Protein AF-A0A1V4RVS1-F1 (afdb_monomer_lite)

Radius of gyration: 27.4 Å; chains: 1; bounding box: 64×42×88 Å

Sequence (195 aa):
MLSSSAARTADYQKKLTLFCCAPLCFMFMTHFIMPDQVKERKSPGNFLRQHACKINPDTLLVSDSALVDAVCWVYKRNNVALLNSGGELSYGLEYYNSRLLTINDFNKLAKEKNIILVVKKNKYLKYKNKLSKPSFEDINGDFVFAQWEMNKISSKPHCLPNILNRNTCNFKSEKQSAESLFRFLFMTMAMYLQH

Secondary structure (DSSP, 8-state):
---HHHHHHHHHHHHHHHHHHHHHHHHHHHHHS--HHHHHHH-THHHHHHHGGG--TTSEEEE-TTTHHHHHHHHT-S-EEEES--GGGHHHHTT-GGGEE-HHHHHHHTTTS-EEEEEEHHHHHHHTTTSPPPSEEEEETTEEEEEE----SS-------------------S-SSHHHHHHHHHHHHHHTT--

Structure (mmCIF, N/CA/C/O backbone):
data_AF-A0A1V4RVS1-F1
#
_entry.id   AF-A0A1V4RVS1-F1
#
loop_
_atom_site.group_PDB
_atom_site.id
_atom_site.type_symbol
_atom_site.label_atom_id
_atom_site.label_alt_id
_atom_site.label_comp_id
_atom_site.label_asym_id
_atom_site.label_entity_id
_atom_site.label_seq_id
_atom_site.pdbx_PDB_ins_code
_atom_site.Cartn_x
_atom_site.Cartn_y
_atom_site.Cartn_z
_atom_site.occupancy
_atom_site.B_iso_or_equiv
_atom_site.auth_seq_id
_atom_site.auth_comp_id
_atom_site.auth_asym_id
_atom_site.auth_atom_id
_atom_site.pdbx_PDB_model_num
ATOM 1 N N . MET A 1 1 ? 41.808 -18.546 -60.321 1.00 42.31 1 MET A N 1
ATOM 2 C CA . MET A 1 1 ? 41.429 -17.115 -60.218 1.00 42.31 1 MET A CA 1
ATOM 3 C C . MET A 1 1 ? 39.967 -16.963 -59.762 1.00 42.31 1 MET A C 1
ATOM 5 O O . MET A 1 1 ? 39.163 -16.425 -60.505 1.00 42.31 1 MET A O 1
ATOM 9 N N . LEU A 1 2 ? 39.584 -17.434 -58.565 1.00 47.25 2 LEU A N 1
ATOM 10 C CA . LEU A 1 2 ? 38.189 -17.327 -58.077 1.00 47.25 2 LEU A CA 1
ATOM 11 C C . LEU A 1 2 ? 38.092 -17.080 -56.553 1.00 47.25 2 LEU A C 1
ATOM 13 O O . LEU A 1 2 ? 37.196 -17.596 -55.899 1.00 47.25 2 LEU A O 1
ATOM 17 N N . SER A 1 3 ? 38.996 -16.291 -55.960 1.00 47.28 3 SER A N 1
ATOM 18 C CA . SER A 1 3 ? 38.943 -16.007 -54.505 1.00 47.28 3 SER A CA 1
ATOM 19 C C . SER A 1 3 ? 38.779 -14.527 -54.141 1.00 47.28 3 SER A C 1
ATOM 21 O O . SER A 1 3 ? 38.592 -14.203 -52.974 1.00 47.28 3 SER A O 1
ATOM 23 N N . SER A 1 4 ? 38.782 -13.610 -55.110 1.00 51.19 4 SER A N 1
ATOM 24 C CA . SER A 1 4 ? 38.835 -12.166 -54.829 1.00 51.19 4 SER A CA 1
ATOM 25 C C . SER A 1 4 ? 37.474 -11.530 -54.502 1.00 51.19 4 SER A C 1
ATOM 27 O O . SER A 1 4 ? 37.426 -10.480 -53.864 1.00 51.19 4 SER A O 1
ATOM 29 N N . SER A 1 5 ? 36.362 -12.149 -54.917 1.00 49.81 5 SER A N 1
ATOM 30 C CA . SER A 1 5 ? 35.012 -11.586 -54.724 1.00 49.81 5 SER A CA 1
ATOM 31 C C . SER A 1 5 ? 34.390 -11.915 -53.362 1.00 49.81 5 SER A C 1
ATOM 33 O O . SER A 1 5 ? 33.573 -11.139 -52.876 1.00 49.81 5 SER A O 1
ATOM 35 N N . ALA A 1 6 ? 34.809 -13.005 -52.708 1.00 49.47 6 ALA A N 1
ATOM 36 C CA . ALA A 1 6 ? 34.277 -13.414 -51.403 1.00 49.47 6 ALA A CA 1
ATOM 37 C C . ALA A 1 6 ? 34.821 -12.569 -50.230 1.00 49.47 6 ALA A C 1
ATOM 39 O O . ALA A 1 6 ? 34.135 -12.371 -49.226 1.00 49.47 6 ALA A O 1
ATOM 40 N N . ALA A 1 7 ? 36.031 -12.013 -50.365 1.00 52.09 7 ALA A N 1
ATOM 41 C CA . ALA A 1 7 ? 36.634 -11.163 -49.336 1.00 52.09 7 ALA A CA 1
ATOM 42 C C . ALA A 1 7 ? 35.898 -9.818 -49.186 1.00 52.09 7 ALA A C 1
ATOM 44 O O . ALA A 1 7 ? 35.705 -9.332 -48.077 1.00 52.09 7 ALA A O 1
ATOM 45 N N . ARG A 1 8 ? 35.406 -9.249 -50.296 1.00 54.16 8 ARG A N 1
ATOM 46 C CA . ARG A 1 8 ? 34.683 -7.964 -50.298 1.00 54.16 8 ARG A CA 1
ATOM 47 C C . ARG A 1 8 ? 33.274 -8.071 -49.715 1.00 54.16 8 ARG A C 1
ATOM 49 O O . ARG A 1 8 ? 32.767 -7.110 -49.142 1.00 54.16 8 ARG A O 1
ATOM 56 N N . THR A 1 9 ? 32.646 -9.240 -49.829 1.00 54.84 9 THR A N 1
ATOM 57 C CA . THR A 1 9 ? 31.332 -9.503 -49.234 1.00 54.84 9 THR A CA 1
ATOM 58 C C . THR A 1 9 ? 31.389 -9.676 -47.711 1.00 54.84 9 THR A C 1
ATOM 60 O O . THR A 1 9 ? 30.434 -9.343 -47.016 1.00 54.84 9 THR A O 1
ATOM 63 N N . ALA A 1 10 ? 32.520 -10.117 -47.156 1.00 58.53 10 ALA A N 1
ATOM 64 C CA . ALA A 1 10 ? 32.683 -10.235 -45.706 1.00 58.53 10 ALA A CA 1
ATOM 65 C C . ALA A 1 10 ? 32.679 -8.864 -44.996 1.00 58.53 10 ALA A C 1
ATOM 67 O O . ALA A 1 10 ? 32.172 -8.748 -43.880 1.00 58.53 10 ALA A O 1
ATOM 68 N N . ASP A 1 11 ? 33.184 -7.811 -45.645 1.00 65.38 11 ASP A N 1
ATOM 69 C CA . ASP A 1 11 ? 33.319 -6.486 -45.026 1.00 65.38 11 ASP A CA 1
ATOM 70 C C . ASP A 1 11 ? 31.986 -5.747 -44.854 1.00 65.38 11 ASP A C 1
ATOM 72 O O . ASP A 1 11 ? 31.787 -5.069 -43.842 1.00 65.38 11 ASP A O 1
ATOM 76 N N . TYR A 1 12 ? 31.040 -5.882 -45.794 1.00 76.50 12 TYR A N 1
ATOM 77 C CA . TYR A 1 12 ? 29.720 -5.256 -45.628 1.00 76.50 12 TYR A CA 1
ATOM 78 C C . TYR A 1 12 ? 28.875 -6.002 -44.590 1.00 76.50 12 TYR A C 1
ATOM 80 O O . TYR A 1 12 ? 28.160 -5.363 -43.817 1.00 76.50 12 TYR A O 1
ATOM 88 N N . GLN A 1 13 ? 28.993 -7.335 -44.523 1.00 77.50 13 GLN A N 1
ATOM 89 C CA . GLN A 1 13 ? 28.297 -8.127 -43.511 1.00 77.50 13 GLN A CA 1
ATOM 90 C C . GLN A 1 13 ? 28.802 -7.799 -42.110 1.00 77.50 13 GLN A C 1
ATOM 92 O O . GLN A 1 13 ? 27.991 -7.587 -41.218 1.00 77.50 13 GLN A O 1
ATOM 97 N N . LYS A 1 14 ? 30.116 -7.627 -41.920 1.00 79.00 14 LYS A N 1
ATOM 98 C CA . LYS A 1 14 ? 30.676 -7.164 -40.639 1.00 79.00 14 LYS A CA 1
ATOM 99 C C . LYS A 1 14 ? 30.113 -5.801 -40.219 1.00 79.00 14 LYS A C 1
ATOM 101 O O . LYS A 1 14 ? 29.753 -5.629 -39.057 1.00 79.00 14 LYS A O 1
ATOM 106 N N . LYS A 1 15 ? 29.979 -4.851 -41.154 1.00 80.19 15 LYS A N 1
ATOM 107 C CA . LYS A 1 15 ? 29.403 -3.521 -40.879 1.00 80.19 15 LYS A CA 1
ATOM 108 C C . LYS A 1 15 ? 27.918 -3.586 -40.515 1.00 80.19 15 LYS A C 1
ATOM 110 O O . LYS A 1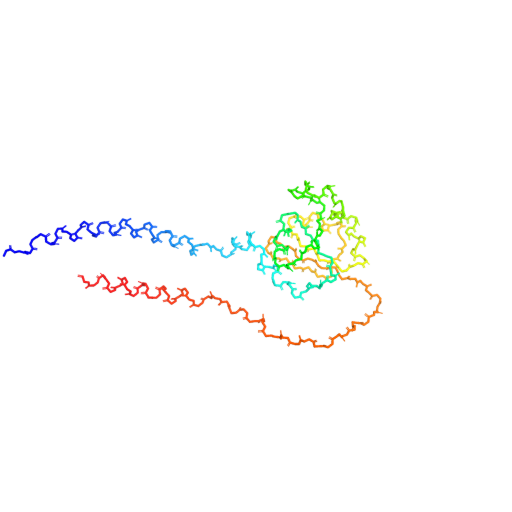 15 ? 27.516 -2.947 -39.546 1.00 80.19 15 LYS A O 1
ATOM 115 N N . LEU A 1 16 ? 27.124 -4.371 -41.247 1.00 88.00 16 LEU A N 1
ATOM 116 C CA . LEU A 1 16 ? 25.700 -4.569 -40.954 1.00 88.00 16 LEU A CA 1
ATOM 117 C C . LEU A 1 16 ? 25.493 -5.277 -39.613 1.00 88.00 16 LEU A C 1
ATOM 119 O O . LEU A 1 16 ? 24.702 -4.813 -38.798 1.00 88.00 16 LEU A O 1
ATOM 123 N N . THR A 1 17 ? 26.246 -6.343 -39.342 1.00 90.62 17 THR A N 1
ATOM 124 C CA . THR A 1 17 ? 26.161 -7.071 -38.072 1.00 90.62 17 THR A CA 1
ATOM 125 C C . THR A 1 17 ? 26.538 -6.177 -36.898 1.00 90.62 17 THR A C 1
ATOM 127 O O . THR A 1 17 ? 25.844 -6.200 -35.889 1.00 90.62 17 THR A O 1
ATOM 130 N N . LEU A 1 18 ? 27.570 -5.335 -37.018 1.00 87.56 18 LEU A N 1
ATOM 131 C CA . LEU A 1 18 ? 27.933 -4.396 -35.953 1.00 87.56 18 LEU A CA 1
ATOM 132 C C . LEU A 1 18 ? 26.838 -3.341 -35.728 1.00 87.56 18 LEU A C 1
ATOM 134 O O . LEU A 1 18 ? 26.496 -3.046 -34.584 1.00 87.56 18 LEU A O 1
ATOM 138 N N . PHE A 1 19 ? 26.250 -2.820 -36.809 1.00 89.25 19 PHE A N 1
ATOM 139 C CA . PHE A 1 19 ? 25.173 -1.831 -36.740 1.00 89.25 19 PHE A CA 1
ATOM 140 C C . PHE A 1 19 ? 23.869 -2.408 -36.173 1.00 89.25 19 PHE A C 1
ATOM 142 O O . PHE A 1 19 ? 23.134 -1.692 -35.503 1.00 89.25 19 PHE A O 1
ATOM 149 N N . CYS A 1 20 ? 23.592 -3.697 -36.386 1.00 89.50 20 CYS A N 1
ATOM 150 C CA . CYS A 1 20 ? 22.442 -4.385 -35.797 1.00 89.50 20 CYS A CA 1
ATOM 151 C C . CYS A 1 20 ? 22.704 -4.848 -34.355 1.00 89.50 20 CYS A C 1
ATOM 153 O O . CYS A 1 20 ? 21.844 -4.672 -33.493 1.00 89.50 20 CYS A O 1
ATOM 155 N N . CYS A 1 21 ? 23.882 -5.402 -34.055 1.00 90.19 21 CYS A N 1
ATOM 156 C CA . CYS A 1 21 ? 24.214 -5.876 -32.710 1.00 90.19 21 CYS A CA 1
ATOM 157 C C . CYS A 1 21 ? 24.366 -4.733 -31.704 1.00 90.19 21 CYS A C 1
ATOM 159 O O . CYS A 1 21 ? 23.960 -4.896 -30.559 1.00 90.19 21 CYS A O 1
ATOM 161 N N . ALA A 1 22 ? 24.909 -3.576 -32.097 1.00 88.81 22 ALA A N 1
ATOM 162 C CA . ALA A 1 22 ? 25.111 -2.451 -31.182 1.00 88.81 22 ALA A CA 1
ATOM 163 C C . ALA A 1 22 ? 23.815 -1.972 -30.480 1.00 88.81 22 ALA A C 1
ATOM 165 O O . ALA A 1 22 ? 23.790 -1.964 -29.246 1.00 88.81 22 ALA A O 1
ATOM 166 N N . PRO A 1 23 ? 22.721 -1.624 -31.189 1.00 91.56 23 PRO A N 1
ATOM 167 C CA . PRO A 1 23 ? 21.476 -1.205 -30.547 1.00 91.56 23 PRO A CA 1
ATOM 168 C C . PRO A 1 23 ? 20.771 -2.353 -29.813 1.00 91.56 23 PRO A C 1
ATOM 170 O O . PRO A 1 23 ? 20.136 -2.105 -28.790 1.00 91.56 23 PRO A O 1
ATOM 173 N N . LEU A 1 24 ? 20.911 -3.604 -30.275 1.00 90.94 24 LEU A N 1
ATOM 174 C CA . LEU A 1 24 ? 20.362 -4.774 -29.581 1.00 90.94 24 LEU A CA 1
ATOM 175 C C . LEU A 1 24 ? 21.039 -4.976 -28.224 1.00 90.94 24 LEU A C 1
ATOM 177 O O . LEU A 1 24 ? 20.358 -5.030 -27.201 1.00 90.94 24 LEU A O 1
ATOM 181 N N . CYS A 1 25 ? 22.372 -5.015 -28.195 1.00 88.69 25 CYS A N 1
ATOM 182 C CA . CYS A 1 25 ? 23.142 -5.104 -26.956 1.00 88.69 25 CYS A CA 1
ATOM 183 C C . CYS A 1 25 ? 22.804 -3.946 -26.013 1.00 88.69 25 CYS A C 1
ATOM 185 O O . CYS A 1 25 ? 22.608 -4.172 -24.820 1.00 88.69 25 CYS A O 1
ATOM 187 N N . PHE A 1 26 ? 22.659 -2.728 -26.546 1.00 88.38 26 PHE A N 1
ATOM 188 C CA . PHE A 1 26 ? 22.257 -1.570 -25.755 1.00 88.38 26 PHE A CA 1
ATOM 189 C C . PHE A 1 26 ? 20.860 -1.747 -25.138 1.00 88.38 26 PHE A C 1
ATOM 191 O O . PHE A 1 26 ? 20.715 -1.596 -23.926 1.00 88.38 26 PHE A O 1
ATOM 198 N N . MET A 1 27 ? 19.845 -2.146 -25.918 1.00 89.06 27 MET A N 1
ATOM 199 C CA . MET A 1 27 ? 18.499 -2.416 -25.391 1.00 89.06 27 MET A CA 1
ATOM 200 C C . MET A 1 27 ? 18.517 -3.479 -24.291 1.00 89.06 27 MET A C 1
ATOM 202 O O . MET A 1 27 ? 17.936 -3.261 -23.228 1.00 89.06 27 MET A O 1
ATOM 206 N N . PHE A 1 28 ? 19.219 -4.595 -24.494 1.00 86.88 28 PHE A N 1
ATOM 207 C CA . PHE A 1 28 ? 19.300 -5.646 -23.481 1.00 86.88 28 PHE A CA 1
ATOM 208 C C . PHE A 1 28 ? 20.012 -5.176 -22.207 1.00 86.88 28 PHE A C 1
ATOM 210 O O . PHE A 1 28 ? 19.545 -5.477 -21.109 1.00 86.88 28 PHE A O 1
ATOM 217 N N . MET A 1 29 ? 21.077 -4.376 -22.320 1.00 86.81 29 MET A N 1
ATOM 218 C CA . MET A 1 29 ? 21.781 -3.812 -21.162 1.00 86.81 29 MET A CA 1
ATOM 219 C C . MET A 1 29 ? 20.886 -2.907 -20.307 1.00 86.81 29 MET A C 1
ATOM 221 O O . MET A 1 29 ? 20.968 -2.963 -19.079 1.00 86.81 29 MET A O 1
ATOM 225 N N . THR A 1 30 ? 19.984 -2.123 -20.910 1.00 79.44 30 THR A N 1
ATOM 226 C CA . THR A 1 30 ? 19.096 -1.232 -20.136 1.00 79.44 30 THR A CA 1
ATOM 227 C C . THR A 1 30 ? 18.184 -1.978 -19.160 1.00 79.44 30 THR A C 1
ATOM 229 O O . THR A 1 30 ? 17.899 -1.463 -18.078 1.00 79.44 30 THR A O 1
ATOM 232 N N . HIS A 1 31 ? 17.782 -3.211 -19.481 1.00 78.38 31 HIS A N 1
ATOM 233 C CA . HIS A 1 31 ? 16.947 -4.023 -18.595 1.00 78.38 31 HIS A CA 1
ATOM 234 C C . HIS A 1 31 ? 17.710 -4.541 -17.368 1.00 78.38 31 HIS A C 1
ATOM 236 O O . HIS A 1 31 ? 17.110 -4.692 -16.305 1.00 78.38 31 HIS A O 1
ATOM 242 N N . PHE A 1 32 ? 19.024 -4.757 -17.486 1.00 76.50 32 PHE A N 1
ATOM 243 C CA . PHE A 1 32 ? 19.881 -5.185 -16.374 1.00 76.50 32 PHE A CA 1
ATOM 244 C C . PHE A 1 32 ? 20.303 -4.034 -15.457 1.00 76.50 32 PHE A C 1
ATOM 246 O O . PHE A 1 32 ? 20.575 -4.256 -14.281 1.00 76.50 32 PHE A O 1
ATOM 253 N N . ILE A 1 33 ? 20.329 -2.803 -15.972 1.00 79.50 33 ILE A N 1
ATOM 254 C CA . ILE A 1 33 ? 20.702 -1.611 -15.197 1.00 79.50 33 ILE A CA 1
ATOM 255 C C . ILE A 1 33 ? 19.556 -1.145 -14.283 1.00 79.50 33 ILE A C 1
ATOM 257 O O . ILE A 1 33 ?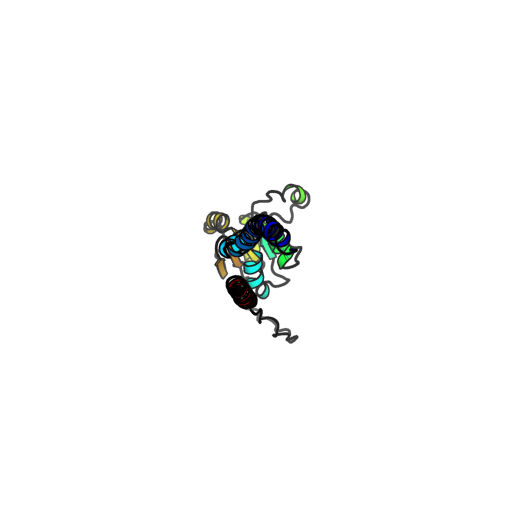 19.779 -0.310 -13.410 1.00 79.50 33 ILE A O 1
ATOM 261 N N . MET A 1 34 ? 18.334 -1.674 -14.428 1.00 71.81 34 MET A N 1
ATOM 262 C CA . MET A 1 34 ? 17.208 -1.250 -13.596 1.00 71.81 34 MET A CA 1
ATOM 263 C C . MET A 1 34 ? 17.429 -1.667 -12.131 1.00 71.81 34 MET A C 1
ATOM 265 O O . MET A 1 34 ? 17.362 -2.856 -11.818 1.00 71.81 34 MET A O 1
ATOM 269 N N . PRO A 1 35 ? 17.664 -0.716 -11.207 1.00 72.62 35 PRO A N 1
ATOM 270 C CA . PRO A 1 35 ? 17.964 -1.062 -9.828 1.00 72.62 35 PRO A CA 1
ATOM 271 C C . PRO A 1 35 ? 16.703 -1.594 -9.140 1.00 72.62 35 PRO A C 1
ATOM 273 O O . PRO A 1 35 ? 15.613 -1.029 -9.292 1.00 72.62 35 PRO A O 1
ATOM 276 N N . ASP A 1 36 ? 16.860 -2.636 -8.320 1.00 66.62 36 ASP A N 1
ATOM 277 C CA . ASP A 1 36 ? 15.771 -3.248 -7.539 1.00 66.62 36 ASP A CA 1
ATOM 278 C C . ASP A 1 36 ? 14.978 -2.199 -6.728 1.00 66.62 36 ASP A C 1
ATOM 280 O O . ASP A 1 36 ? 13.756 -2.284 -6.598 1.00 66.62 36 ASP A O 1
ATOM 284 N N . GLN A 1 37 ? 15.640 -1.124 -6.292 1.00 62.69 37 GLN A N 1
ATOM 285 C CA . GLN A 1 37 ? 15.023 -0.010 -5.566 1.00 62.69 37 GLN A CA 1
ATOM 286 C C . GLN A 1 37 ? 13.951 0.749 -6.371 1.00 62.69 37 GLN A C 1
ATOM 288 O O . GLN A 1 37 ? 12.969 1.229 -5.801 1.00 62.69 37 GLN A O 1
ATOM 293 N N . VAL A 1 38 ? 14.093 0.859 -7.699 1.00 67.69 38 VAL A N 1
ATOM 294 C CA . VAL A 1 38 ? 13.067 1.486 -8.556 1.00 67.69 38 VAL A CA 1
ATOM 295 C C . VAL A 1 38 ? 11.863 0.560 -8.699 1.00 67.69 38 VAL A C 1
ATOM 297 O O . VAL A 1 38 ? 10.722 1.031 -8.724 1.00 67.69 38 VAL A O 1
ATOM 300 N N . LYS A 1 39 ? 12.100 -0.754 -8.750 1.00 65.12 39 LYS A N 1
ATOM 301 C CA . LYS A 1 39 ? 11.039 -1.761 -8.801 1.00 65.12 39 LYS A CA 1
ATOM 302 C C . LYS A 1 39 ? 10.224 -1.763 -7.511 1.00 65.12 39 LYS A C 1
ATOM 304 O O . LYS A 1 39 ? 9.002 -1.780 -7.593 1.00 65.12 39 LYS A O 1
ATOM 309 N N . GLU A 1 40 ? 10.861 -1.662 -6.349 1.00 64.88 40 GLU A N 1
ATOM 310 C CA . GLU A 1 40 ? 10.161 -1.605 -5.060 1.00 64.88 40 GLU A CA 1
ATOM 311 C C . GLU A 1 40 ? 9.385 -0.300 -4.865 1.00 64.88 40 GLU A C 1
ATOM 313 O O . GLU A 1 40 ? 8.233 -0.345 -4.444 1.00 64.88 40 GLU A O 1
ATOM 318 N N . ARG A 1 41 ? 9.935 0.858 -5.264 1.00 65.69 41 ARG A N 1
ATOM 319 C CA . ARG A 1 41 ? 9.192 2.134 -5.218 1.00 65.69 41 ARG A CA 1
ATOM 320 C C . ARG A 1 41 ? 7.952 2.146 -6.115 1.00 65.69 41 ARG A C 1
ATOM 322 O O . ARG A 1 41 ? 6.955 2.775 -5.764 1.00 65.69 41 ARG A O 1
ATOM 329 N N . LYS A 1 42 ? 8.011 1.487 -7.278 1.00 67.88 42 LYS A N 1
ATOM 330 C CA . LYS A 1 42 ? 6.899 1.441 -8.245 1.00 67.88 42 LYS A CA 1
ATOM 331 C C . LYS A 1 42 ? 5.949 0.258 -8.037 1.00 67.88 42 LYS A C 1
ATOM 333 O O . LYS A 1 42 ? 4.804 0.337 -8.466 1.00 67.88 42 LYS A O 1
ATOM 338 N N . SER A 1 43 ? 6.396 -0.816 -7.389 1.00 72.12 43 SER A N 1
ATOM 339 C CA . SER A 1 43 ? 5.609 -2.025 -7.150 1.00 72.12 43 SER A CA 1
ATOM 340 C C . SER A 1 43 ? 5.659 -2.423 -5.671 1.00 72.12 43 SER A C 1
ATOM 342 O O . SER A 1 43 ? 6.549 -3.170 -5.256 1.00 72.12 43 SER A O 1
ATOM 344 N N . PRO A 1 44 ? 4.663 -2.012 -4.863 1.00 77.25 44 PRO A N 1
ATOM 345 C CA . PRO A 1 44 ? 4.560 -2.417 -3.459 1.00 77.25 44 PRO A CA 1
ATOM 346 C C . PRO A 1 44 ? 4.236 -3.913 -3.296 1.00 77.25 44 PRO A C 1
ATOM 348 O O . PRO A 1 44 ? 4.109 -4.398 -2.175 1.00 77.25 44 PRO A O 1
ATOM 351 N N . GLY A 1 45 ? 4.077 -4.668 -4.390 1.00 81.00 45 GLY A N 1
ATOM 352 C CA . GLY A 1 45 ? 3.600 -6.049 -4.361 1.00 81.00 45 GLY A CA 1
ATOM 353 C C . GLY A 1 45 ? 4.469 -6.987 -3.524 1.00 81.00 45 GLY A C 1
ATOM 354 O O . GLY A 1 45 ? 3.931 -7.825 -2.807 1.00 81.00 45 GLY A O 1
ATOM 355 N N . ASN A 1 46 ? 5.794 -6.833 -3.564 1.00 81.62 46 ASN A N 1
ATOM 356 C CA . ASN A 1 46 ? 6.690 -7.659 -2.749 1.00 81.62 46 ASN A CA 1
ATOM 357 C C . ASN A 1 46 ? 6.544 -7.352 -1.253 1.00 81.62 46 ASN A C 1
ATOM 359 O O . ASN A 1 46 ? 6.436 -8.282 -0.460 1.00 81.62 46 ASN A O 1
ATOM 363 N N . PHE A 1 47 ? 6.460 -6.071 -0.888 1.00 84.81 47 PHE A N 1
ATOM 364 C CA . PHE A 1 47 ? 6.229 -5.637 0.491 1.00 84.81 47 PHE A CA 1
ATOM 365 C C . PHE A 1 47 ? 4.884 -6.145 1.030 1.00 84.81 47 PHE A C 1
ATOM 367 O O . PHE A 1 47 ? 4.818 -6.736 2.102 1.00 84.81 47 PHE A O 1
ATOM 374 N N . LEU A 1 48 ? 3.814 -6.015 0.242 1.00 85.62 48 LEU A N 1
ATOM 375 C CA . LEU A 1 48 ? 2.492 -6.530 0.604 1.00 85.62 48 LEU A CA 1
ATOM 376 C C . LEU A 1 48 ? 2.511 -8.053 0.811 1.00 85.62 48 LEU A C 1
ATOM 378 O O . LEU A 1 48 ? 1.985 -8.567 1.795 1.00 85.62 48 LEU A O 1
ATOM 382 N N . ARG A 1 49 ? 3.173 -8.800 -0.080 1.00 85.06 49 ARG A N 1
ATOM 383 C CA . ARG A 1 49 ? 3.268 -10.264 0.038 1.00 85.06 49 ARG A CA 1
ATOM 384 C C . ARG A 1 49 ? 3.992 -10.715 1.303 1.00 85.06 49 ARG A C 1
ATOM 386 O O . ARG A 1 49 ? 3.582 -11.715 1.882 1.00 85.06 49 ARG A O 1
ATOM 393 N N . GLN A 1 50 ? 5.011 -9.984 1.759 1.00 85.69 50 GLN A N 1
ATOM 394 C CA . GLN A 1 50 ? 5.726 -10.306 3.003 1.00 85.69 50 GLN A CA 1
ATOM 395 C C . GLN A 1 50 ? 4.806 -10.264 4.234 1.00 85.69 50 GLN A C 1
ATOM 397 O O . GLN A 1 50 ? 5.006 -11.020 5.183 1.00 85.69 50 GLN A O 1
ATOM 402 N N . HIS A 1 51 ? 3.756 -9.440 4.201 1.00 84.88 51 HIS A N 1
ATOM 403 C CA . HIS A 1 51 ? 2.779 -9.320 5.284 1.00 84.88 51 HIS A CA 1
ATOM 404 C C . HIS A 1 51 ? 1.484 -10.106 5.053 1.00 84.88 51 HIS A C 1
ATOM 406 O O . HIS A 1 51 ? 0.611 -10.091 5.921 1.00 84.88 51 HIS A O 1
ATOM 412 N N . ALA A 1 52 ? 1.361 -10.845 3.945 1.00 82.06 52 ALA A N 1
ATOM 413 C CA . ALA A 1 52 ? 0.155 -11.610 3.624 1.00 82.06 52 ALA A CA 1
ATOM 414 C C . ALA A 1 52 ? -0.229 -12.603 4.733 1.00 82.06 52 ALA A C 1
ATOM 416 O O . ALA A 1 52 ? -1.405 -12.736 5.057 1.00 82.06 52 ALA A O 1
ATOM 417 N N . CYS A 1 53 ? 0.759 -13.226 5.384 1.00 78.94 53 CYS A N 1
ATOM 418 C CA . CYS A 1 53 ? 0.531 -14.170 6.482 1.00 78.94 53 CYS A CA 1
ATOM 419 C C . CYS A 1 53 ? -0.077 -13.533 7.745 1.00 78.94 53 CYS A C 1
ATOM 421 O O . CYS A 1 53 ? -0.590 -14.256 8.593 1.00 78.94 53 CYS A O 1
ATOM 423 N N . LYS A 1 54 ? -0.009 -12.203 7.901 1.00 78.19 54 LYS A N 1
ATOM 424 C CA . LYS A 1 54 ? -0.573 -11.483 9.058 1.00 78.19 54 LYS A CA 1
ATOM 425 C C . LYS A 1 54 ? -2.022 -11.038 8.838 1.00 78.19 54 LYS A C 1
ATOM 427 O O . LYS A 1 54 ? -2.661 -10.550 9.767 1.00 78.19 54 LYS A O 1
ATOM 432 N N . ILE A 1 55 ? -2.542 -11.176 7.619 1.00 81.06 55 ILE A N 1
ATOM 433 C CA . ILE A 1 55 ? -3.875 -10.697 7.257 1.00 81.06 55 ILE A CA 1
ATOM 434 C C . ILE A 1 55 ? -4.873 -11.829 7.445 1.00 81.06 55 ILE A C 1
ATOM 436 O O . ILE A 1 55 ? -4.863 -12.819 6.717 1.00 81.06 55 ILE A O 1
ATOM 440 N N . ASN A 1 56 ? -5.770 -11.652 8.410 1.00 80.62 56 ASN A N 1
ATOM 441 C CA . ASN A 1 56 ? -6.868 -12.580 8.640 1.00 80.62 56 ASN A CA 1
ATOM 442 C C . ASN A 1 56 ? -8.071 -12.223 7.754 1.00 80.62 56 ASN A C 1
ATOM 444 O O . ASN A 1 56 ? -8.273 -11.051 7.422 1.00 80.62 56 ASN A O 1
ATOM 448 N N . PRO A 1 57 ? -8.935 -13.189 7.403 1.00 76.69 57 PRO A N 1
ATOM 449 C CA . PRO A 1 57 ? -10.169 -12.891 6.686 1.00 76.69 57 PRO A CA 1
ATOM 450 C C . PRO A 1 57 ? -11.067 -11.900 7.455 1.00 76.69 57 PRO A C 1
ATOM 452 O O . PRO A 1 57 ? -11.692 -11.041 6.845 1.00 76.69 57 PRO A O 1
ATOM 455 N N . ASP A 1 58 ? -11.043 -11.880 8.782 1.00 80.56 58 ASP A N 1
ATOM 456 C CA . ASP A 1 58 ? -11.924 -10.984 9.547 1.00 80.56 58 ASP A CA 1
ATOM 457 C C . ASP A 1 58 ? -11.345 -9.581 9.803 1.00 80.56 58 ASP A C 1
ATOM 459 O O . ASP A 1 58 ? -12.013 -8.733 10.396 1.00 80.56 58 ASP A O 1
ATOM 463 N N . THR A 1 59 ? -10.107 -9.299 9.376 1.00 85.38 59 THR A N 1
ATOM 464 C CA . THR A 1 59 ? -9.504 -7.967 9.564 1.00 85.38 59 THR A CA 1
ATOM 465 C C . THR A 1 59 ? -10.022 -6.981 8.527 1.00 85.38 59 THR A C 1
ATOM 467 O O . THR A 1 59 ? -10.045 -7.289 7.331 1.00 85.38 59 THR A O 1
ATOM 470 N N . LEU A 1 60 ? -10.362 -5.772 8.972 1.00 87.69 60 LEU A N 1
ATOM 471 C CA . LEU A 1 60 ? -10.699 -4.667 8.083 1.00 87.69 60 LEU A CA 1
ATOM 472 C C . LEU A 1 60 ? -9.413 -4.107 7.470 1.00 87.69 60 LEU A C 1
ATOM 474 O O . LEU A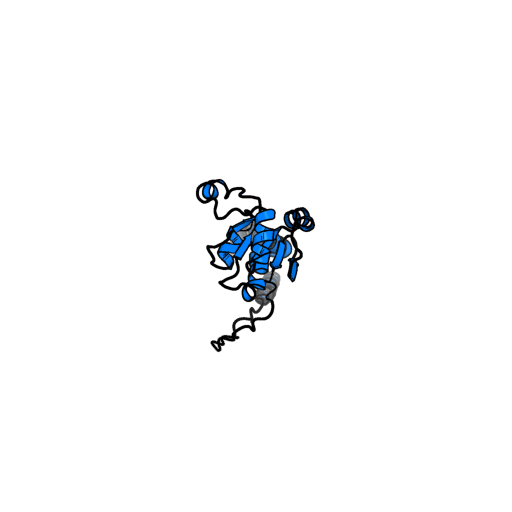 1 60 ? -8.514 -3.660 8.185 1.00 87.69 60 LEU A O 1
ATOM 478 N N . LEU A 1 61 ? -9.334 -4.129 6.143 1.00 89.94 61 LEU A N 1
ATOM 479 C CA . LEU A 1 61 ? -8.188 -3.614 5.410 1.00 89.94 61 LEU A CA 1
ATOM 480 C C . LEU A 1 61 ? -8.459 -2.174 4.990 1.00 89.94 61 LEU A C 1
ATOM 482 O O . LEU A 1 61 ? -9.445 -1.894 4.312 1.00 89.94 61 LEU A O 1
ATOM 486 N N . VAL A 1 62 ? -7.583 -1.268 5.399 1.00 89.94 62 VAL A N 1
ATOM 487 C CA . VAL A 1 62 ? -7.668 0.157 5.103 1.00 89.94 62 VAL A CA 1
ATOM 488 C C . VAL A 1 62 ? -6.447 0.548 4.282 1.00 89.94 62 VAL A C 1
ATOM 490 O O . VAL A 1 62 ? -5.312 0.243 4.649 1.00 89.94 62 VAL A O 1
ATOM 493 N N . SER A 1 63 ? -6.656 1.224 3.159 1.00 89.75 63 SER A N 1
ATOM 494 C CA . SER A 1 63 ? -5.562 1.690 2.312 1.00 89.75 63 SER A CA 1
ATOM 495 C C . SER A 1 63 ? -5.788 3.103 1.790 1.00 89.75 63 SER A C 1
ATOM 497 O O . SER A 1 63 ? -6.839 3.710 1.983 1.00 89.75 63 SER A O 1
ATOM 499 N N . ASP A 1 64 ? -4.757 3.650 1.163 1.00 87.06 64 ASP A N 1
ATOM 500 C CA . ASP A 1 64 ? -4.850 4.888 0.405 1.00 87.06 64 ASP A CA 1
ATOM 501 C C . ASP A 1 64 ? -5.327 4.608 -1.026 1.00 87.06 64 ASP A C 1
ATOM 503 O O . ASP A 1 64 ? -5.074 3.531 -1.569 1.00 87.06 64 ASP A O 1
ATOM 507 N N . SER A 1 65 ? -5.940 5.598 -1.674 1.00 82.56 65 SER A N 1
ATOM 508 C CA . SER A 1 65 ? -6.447 5.475 -3.050 1.00 82.56 65 SER A CA 1
ATOM 509 C C . SER A 1 65 ? -5.372 5.047 -4.052 1.00 82.56 65 SER A C 1
ATOM 511 O O . SER A 1 65 ? -5.647 4.266 -4.948 1.00 82.56 65 SER A O 1
ATOM 513 N N . ALA A 1 66 ? -4.121 5.473 -3.862 1.00 81.06 66 ALA A N 1
ATOM 514 C CA . ALA A 1 66 ? -3.012 5.096 -4.740 1.00 81.06 66 ALA A CA 1
ATOM 515 C C . ALA A 1 66 ? -2.512 3.648 -4.554 1.00 81.06 66 ALA A C 1
ATOM 517 O O . ALA A 1 66 ? -1.686 3.185 -5.337 1.00 81.06 66 ALA A O 1
ATOM 518 N N . LEU A 1 67 ? -2.910 2.964 -3.477 1.00 83.88 67 LEU A N 1
ATOM 519 C CA . LEU A 1 67 ? -2.421 1.627 -3.116 1.00 83.88 67 LEU A CA 1
ATOM 520 C C . LEU A 1 67 ? -3.521 0.571 -3.076 1.00 83.88 67 LEU A C 1
ATOM 522 O O . LEU A 1 67 ? -3.204 -0.619 -3.091 1.00 83.88 67 LEU A O 1
ATOM 526 N N . VAL A 1 68 ? -4.786 0.989 -3.064 1.00 85.81 68 VAL A N 1
ATOM 527 C CA . VAL A 1 68 ? -5.953 0.108 -2.984 1.00 85.81 68 VAL A CA 1
ATOM 528 C C . VAL A 1 68 ? -5.945 -0.973 -4.066 1.00 85.81 68 VAL A C 1
ATOM 530 O O . VAL A 1 68 ? -6.193 -2.134 -3.749 1.00 85.81 68 VAL A O 1
ATOM 533 N N . ASP A 1 69 ? -5.555 -0.641 -5.298 1.00 84.06 69 ASP A N 1
ATOM 534 C CA . ASP A 1 69 ? -5.512 -1.597 -6.409 1.00 84.06 69 ASP A CA 1
ATOM 535 C C . ASP A 1 69 ? -4.440 -2.665 -6.200 1.00 84.06 69 ASP A C 1
ATOM 537 O O . ASP A 1 69 ? -4.696 -3.860 -6.360 1.00 84.06 69 ASP A O 1
ATOM 541 N N . ALA A 1 70 ? -3.244 -2.255 -5.768 1.00 85.88 70 ALA A N 1
ATOM 542 C CA . ALA A 1 70 ? -2.159 -3.183 -5.469 1.00 85.88 70 ALA A CA 1
ATOM 543 C C . ALA A 1 70 ? -2.523 -4.105 -4.295 1.00 85.88 70 ALA A C 1
ATOM 545 O O . ALA A 1 70 ? -2.272 -5.309 -4.338 1.00 85.88 70 ALA A O 1
ATOM 546 N N . VAL A 1 71 ? -3.154 -3.549 -3.262 1.00 87.06 71 VAL A N 1
ATOM 547 C CA . VAL A 1 71 ? -3.631 -4.273 -2.080 1.00 87.06 71 VAL A CA 1
ATOM 548 C C . VAL A 1 71 ? -4.720 -5.285 -2.459 1.00 87.06 71 VAL A C 1
ATOM 550 O O . VAL A 1 71 ? -4.617 -6.461 -2.101 1.00 87.06 71 VAL A O 1
ATOM 553 N N . CYS A 1 72 ? -5.723 -4.865 -3.232 1.00 85.81 72 CYS A N 1
ATOM 554 C CA . CYS A 1 72 ? -6.793 -5.720 -3.747 1.00 85.81 72 CYS A CA 1
ATOM 555 C C . CYS A 1 72 ? -6.225 -6.860 -4.605 1.00 85.81 72 CYS A C 1
ATOM 557 O O . CYS A 1 72 ? -6.562 -8.030 -4.405 1.00 85.81 72 CYS A O 1
ATOM 559 N N . TRP A 1 73 ? -5.289 -6.542 -5.504 1.00 86.19 73 TRP A N 1
ATOM 560 C CA . TRP A 1 73 ? -4.660 -7.519 -6.386 1.00 86.19 73 TRP A CA 1
ATOM 561 C C . TRP A 1 73 ? -3.832 -8.566 -5.638 1.00 86.19 73 TRP A C 1
ATOM 563 O O . TRP A 1 73 ? -3.876 -9.745 -6.004 1.00 86.19 73 TRP A O 1
ATOM 573 N N . VAL A 1 74 ? -3.066 -8.152 -4.622 1.00 86.25 74 VAL A N 1
ATOM 574 C CA . VAL A 1 74 ? -2.161 -9.035 -3.871 1.00 86.25 74 VAL A CA 1
ATOM 575 C C . VAL A 1 74 ? -2.929 -9.935 -2.914 1.00 86.25 74 VAL A C 1
ATOM 577 O O . VAL A 1 74 ? -2.682 -11.138 -2.900 1.00 86.25 74 VAL A O 1
ATOM 580 N N . TYR A 1 75 ? -3.870 -9.385 -2.147 1.00 84.75 75 TYR A N 1
ATOM 581 C CA . TYR A 1 75 ? -4.599 -10.159 -1.139 1.00 84.75 75 TYR A CA 1
ATOM 582 C C . TYR A 1 75 ? -5.876 -10.807 -1.671 1.00 84.75 75 TYR A C 1
ATOM 584 O O . TYR A 1 75 ? -6.522 -11.554 -0.941 1.00 84.75 75 TYR A O 1
ATOM 592 N N . LYS A 1 76 ? -6.250 -10.529 -2.928 1.00 85.25 76 LYS A N 1
ATOM 593 C CA . LYS A 1 76 ? -7.478 -11.030 -3.566 1.00 85.25 76 LYS A CA 1
ATOM 594 C C . LYS A 1 76 ? -8.731 -10.717 -2.738 1.00 85.25 76 LYS A C 1
ATOM 596 O O . LYS A 1 76 ? -9.646 -11.531 -2.646 1.00 85.25 76 LYS A O 1
ATOM 601 N N . ARG A 1 77 ? -8.769 -9.531 -2.116 1.00 80.00 77 ARG A N 1
ATOM 602 C CA . ARG A 1 77 ? -9.881 -9.081 -1.263 1.00 80.00 77 ARG A CA 1
ATOM 603 C C . ARG A 1 77 ? -10.569 -7.871 -1.866 1.00 80.00 77 ARG A C 1
ATOM 605 O O . ARG A 1 77 ? -9.913 -6.913 -2.247 1.00 80.00 77 ARG A O 1
ATOM 612 N N . ASN A 1 78 ? -11.895 -7.903 -1.862 1.00 79.38 78 ASN A N 1
ATOM 613 C CA . ASN A 1 78 ? -12.764 -6.817 -2.318 1.00 79.38 78 ASN A CA 1
ATOM 614 C C . ASN A 1 78 ? -13.233 -5.888 -1.180 1.00 79.38 78 ASN A C 1
ATOM 616 O O . ASN A 1 78 ? -13.723 -4.793 -1.448 1.00 79.38 78 ASN A O 1
ATOM 620 N N . ASN A 1 79 ? -13.099 -6.312 0.082 1.00 80.94 79 ASN A N 1
ATOM 621 C CA . ASN A 1 79 ? -13.474 -5.525 1.256 1.00 80.94 79 ASN A CA 1
ATOM 622 C C . ASN A 1 79 ? -12.291 -4.675 1.745 1.00 80.94 79 ASN A C 1
ATOM 624 O O . ASN A 1 79 ? -11.619 -5.026 2.716 1.00 80.94 79 ASN A O 1
ATOM 628 N N . VAL A 1 80 ? -12.014 -3.588 1.023 1.00 84.81 80 VAL A N 1
ATOM 629 C CA . VAL A 1 80 ? -10.979 -2.606 1.371 1.00 84.81 80 VAL A CA 1
ATOM 630 C C . VAL A 1 80 ? -11.632 -1.238 1.541 1.00 84.81 80 VAL A C 1
ATOM 632 O O . VAL A 1 80 ? -12.402 -0.804 0.684 1.00 84.81 80 VAL A O 1
ATOM 635 N N . ALA A 1 81 ? -11.334 -0.570 2.652 1.00 87.88 81 ALA A N 1
ATOM 636 C CA . ALA A 1 81 ? -11.781 0.786 2.941 1.00 87.88 81 ALA A CA 1
ATOM 637 C C . ALA A 1 81 ? -10.672 1.807 2.637 1.00 87.88 81 ALA A C 1
ATOM 639 O O . ALA A 1 81 ? -9.482 1.503 2.737 1.00 87.88 81 ALA A O 1
ATOM 640 N N . LEU A 1 82 ? -11.056 3.028 2.275 1.00 87.75 82 LEU A N 1
ATOM 641 C CA . LEU A 1 82 ? -10.132 4.109 1.935 1.00 87.75 82 LEU A CA 1
ATOM 642 C C . LEU A 1 82 ? -9.992 5.101 3.087 1.00 87.75 82 LEU A C 1
ATOM 644 O O . LEU A 1 82 ? -10.996 5.566 3.622 1.00 87.75 82 LEU A O 1
ATOM 648 N N . LEU A 1 83 ? -8.761 5.475 3.441 1.00 85.62 83 LEU A N 1
ATOM 649 C CA . LEU A 1 83 ? -8.506 6.458 4.498 1.00 85.62 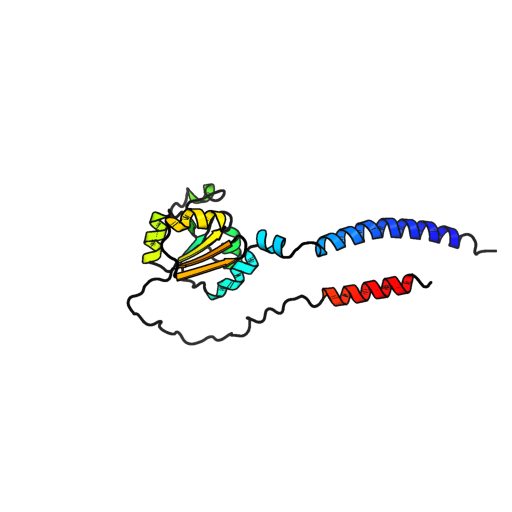83 LEU A CA 1
ATOM 650 C C . LEU A 1 83 ? -8.430 7.889 3.946 1.00 85.62 83 LEU A C 1
ATOM 652 O O . LEU A 1 83 ? -7.468 8.240 3.266 1.00 85.62 83 LEU A O 1
ATOM 656 N N . ASN A 1 84 ? -9.401 8.734 4.311 1.00 72.00 84 ASN A N 1
ATOM 657 C CA . ASN A 1 84 ? -9.386 10.202 4.183 1.00 72.00 84 ASN A CA 1
ATOM 658 C C . ASN A 1 84 ? -9.046 10.767 2.779 1.00 72.00 84 ASN A C 1
ATOM 660 O O . ASN A 1 84 ? -8.651 11.927 2.654 1.00 72.00 84 ASN A O 1
ATOM 664 N N . SER A 1 85 ? -9.136 9.961 1.719 1.00 64.69 85 SER A N 1
ATOM 665 C CA . SER A 1 85 ? -8.828 10.370 0.346 1.00 64.69 85 SER A CA 1
ATOM 666 C C . SER A 1 85 ? -9.426 9.356 -0.630 1.00 64.69 85 SER A C 1
ATOM 668 O O . SER A 1 85 ? -8.889 8.260 -0.795 1.00 64.69 85 SER A O 1
ATOM 670 N N . GLY A 1 86 ? -10.529 9.727 -1.282 1.00 60.50 86 GLY A N 1
ATOM 671 C CA . GLY A 1 86 ? -11.095 8.942 -2.377 1.00 60.50 86 GLY A CA 1
ATOM 672 C C . GLY A 1 86 ? -10.259 9.038 -3.662 1.00 60.50 86 GLY A C 1
ATOM 673 O O . GLY A 1 86 ? -10.258 8.103 -4.449 1.00 60.50 86 GLY A O 1
ATOM 674 N N . GLY A 1 87 ? -9.483 10.115 -3.868 1.00 67.38 87 GLY A N 1
ATOM 675 C CA . GLY A 1 87 ? -8.667 10.318 -5.077 1.00 67.38 87 GLY A CA 1
ATOM 676 C C . GLY A 1 87 ? -9.441 10.062 -6.381 1.00 67.38 87 GLY A C 1
ATOM 677 O O . GLY A 1 87 ? -10.604 10.446 -6.486 1.00 67.38 87 GLY A O 1
ATOM 678 N N . GLU A 1 88 ? -8.810 9.361 -7.330 1.00 59.69 88 GLU A N 1
ATOM 679 C CA . GLU A 1 88 ? -9.428 8.873 -8.582 1.00 59.69 88 GLU A CA 1
ATOM 680 C C . GLU A 1 88 ? -10.581 7.883 -8.340 1.00 59.69 88 GLU A C 1
ATOM 682 O O . GLU A 1 88 ? -11.499 7.778 -9.148 1.00 59.69 88 GLU A O 1
ATOM 687 N N . LEU A 1 89 ? -10.580 7.199 -7.193 1.00 61.59 89 LEU A N 1
ATOM 688 C CA . LEU A 1 89 ? -11.633 6.267 -6.801 1.00 61.59 89 LEU A CA 1
ATOM 689 C C . LEU A 1 89 ? -12.884 6.968 -6.233 1.00 61.59 89 LEU A C 1
ATOM 691 O O . LEU A 1 89 ? -13.929 6.331 -6.131 1.00 61.59 89 LEU A O 1
ATOM 695 N N . SER A 1 90 ? -12.824 8.266 -5.895 1.00 61.12 90 SER A N 1
ATOM 696 C CA . SER A 1 90 ? -13.961 8.997 -5.298 1.00 61.12 90 SER A CA 1
ATOM 697 C C . SER A 1 90 ? -15.203 8.936 -6.182 1.00 61.12 90 SER A C 1
ATOM 699 O O . SER A 1 90 ? -16.302 8.748 -5.674 1.00 61.12 90 SER A O 1
ATOM 701 N N . TYR A 1 91 ? -15.012 9.017 -7.502 1.00 60.59 91 TYR A N 1
ATOM 702 C CA . TYR A 1 91 ? -16.103 9.077 -8.474 1.00 60.59 91 TYR A CA 1
ATOM 703 C C . TYR A 1 91 ? -16.994 7.822 -8.447 1.00 60.59 91 TYR A C 1
ATOM 705 O O . TYR A 1 91 ? -18.203 7.912 -8.627 1.00 60.59 91 TYR A O 1
ATOM 713 N N . GLY A 1 92 ? -16.422 6.647 -8.156 1.00 63.00 92 GLY A N 1
ATOM 714 C CA . GLY A 1 92 ? -17.186 5.404 -7.975 1.00 63.00 92 GLY A CA 1
ATOM 715 C C . GLY A 1 92 ? -17.663 5.163 -6.538 1.00 63.00 92 GLY A C 1
ATOM 716 O O . GLY A 1 92 ? -18.545 4.339 -6.303 1.00 63.00 92 GLY A O 1
ATOM 717 N N . LEU A 1 93 ? -17.077 5.864 -5.566 1.00 63.81 93 LEU A N 1
ATOM 718 C CA . LEU A 1 93 ? -17.336 5.691 -4.136 1.00 63.81 93 LEU A CA 1
ATOM 719 C C . LEU A 1 93 ? -18.387 6.645 -3.575 1.00 63.81 93 LEU A C 1
ATOM 721 O O . LEU A 1 93 ? -18.997 6.304 -2.568 1.00 63.81 93 LEU A O 1
ATOM 725 N N . GLU A 1 94 ? -18.659 7.776 -4.224 1.00 59.81 94 GLU A N 1
ATOM 726 C CA . GLU A 1 94 ? -19.762 8.672 -3.839 1.00 59.81 94 GLU A CA 1
ATOM 727 C C . GLU A 1 94 ? -21.126 7.969 -3.891 1.00 59.81 94 GLU A C 1
ATOM 729 O O . GLU A 1 94 ? -22.013 8.267 -3.095 1.00 59.81 94 GLU A O 1
ATOM 734 N N . TYR A 1 95 ? -21.271 6.957 -4.753 1.00 55.84 95 TYR A N 1
ATOM 735 C CA . TYR A 1 95 ? -22.475 6.126 -4.797 1.00 55.84 95 TYR A CA 1
ATOM 736 C C . TYR A 1 95 ? -22.557 5.115 -3.636 1.00 55.84 95 TYR A C 1
ATOM 738 O O . TYR A 1 95 ? -23.627 4.606 -3.315 1.00 55.84 95 TYR A O 1
ATOM 746 N N . TYR A 1 96 ? -21.426 4.818 -2.987 1.00 58.12 96 TYR A N 1
ATOM 747 C CA . TYR A 1 96 ? -21.291 3.820 -1.927 1.00 58.12 96 TYR A CA 1
ATOM 748 C C . TYR A 1 96 ? -20.455 4.392 -0.768 1.00 58.12 96 TYR A C 1
ATOM 750 O O . TYR A 1 96 ? -19.344 3.943 -0.472 1.00 58.12 96 TYR A O 1
ATOM 758 N N . ASN A 1 97 ? -21.022 5.390 -0.077 1.00 58.12 97 ASN A N 1
ATOM 759 C CA . ASN A 1 97 ? -20.432 6.107 1.069 1.00 58.12 97 ASN A CA 1
ATOM 760 C C . ASN A 1 97 ? -19.896 5.209 2.208 1.00 58.12 97 ASN A C 1
ATOM 762 O O . ASN A 1 97 ? -19.212 5.688 3.107 1.00 58.12 97 ASN A O 1
ATOM 766 N N . SER A 1 98 ? -20.169 3.902 2.201 1.00 62.25 98 SER A N 1
ATOM 767 C CA . SER A 1 98 ? -19.780 2.971 3.264 1.00 62.25 98 SER A CA 1
ATOM 768 C C . SER A 1 98 ? -18.298 2.569 3.269 1.00 62.25 98 SER A C 1
ATOM 770 O O . SER A 1 98 ? -17.887 1.801 4.137 1.00 62.25 98 SER A O 1
ATOM 772 N N . ARG A 1 99 ? -17.498 2.995 2.282 1.00 73.44 99 ARG A N 1
ATOM 773 C CA . ARG A 1 99 ? -16.094 2.564 2.126 1.00 73.44 99 ARG A CA 1
ATOM 774 C C . ARG A 1 99 ? -15.061 3.671 2.348 1.00 73.44 99 ARG A C 1
ATOM 776 O O . ARG A 1 99 ? -13.870 3.364 2.362 1.00 73.44 99 ARG A O 1
ATOM 783 N N . LEU A 1 100 ? -15.479 4.921 2.544 1.00 82.00 100 LEU A N 1
ATOM 784 C CA . LEU A 1 100 ? -14.577 6.029 2.860 1.00 82.00 100 LEU A CA 1
ATOM 785 C C . LEU A 1 100 ? -14.555 6.258 4.375 1.00 82.00 100 LEU A C 1
ATOM 787 O O . LEU A 1 100 ? -15.593 6.477 4.990 1.00 82.00 100 LEU A O 1
ATOM 791 N N . LEU A 1 101 ? -13.372 6.180 4.981 1.00 83.88 101 LEU A N 1
ATOM 792 C CA . LEU A 1 101 ? -13.176 6.332 6.419 1.00 83.88 101 LEU A CA 1
ATOM 793 C C . LEU A 1 101 ? -12.470 7.649 6.725 1.00 83.88 101 LEU A C 1
ATOM 795 O O . LEU A 1 101 ? -11.361 7.909 6.245 1.00 83.88 101 LEU A O 1
ATOM 799 N N . THR A 1 102 ? -13.088 8.457 7.583 1.00 86.06 102 THR A N 1
ATOM 800 C CA . THR A 1 102 ? -12.436 9.619 8.193 1.00 86.06 102 THR A CA 1
ATOM 801 C C . THR A 1 102 ? -11.478 9.150 9.289 1.00 86.06 102 THR A C 1
ATOM 803 O O . THR A 1 102 ? -11.624 8.064 9.845 1.00 86.06 102 THR A O 1
ATOM 806 N N . ILE A 1 103 ? -10.506 9.982 9.667 1.00 84.88 103 ILE A N 1
ATOM 807 C CA . ILE A 1 103 ? -9.561 9.683 10.763 1.00 84.88 103 ILE A CA 1
ATOM 808 C C . ILE A 1 103 ? -10.298 9.399 12.088 1.00 84.88 103 ILE A C 1
ATOM 810 O O . ILE A 1 103 ? -9.892 8.526 12.855 1.00 84.88 103 ILE A O 1
ATOM 814 N N . ASN A 1 104 ? -11.403 10.104 12.345 1.00 84.62 104 ASN A N 1
ATOM 815 C CA . ASN A 1 104 ? -12.222 9.889 13.539 1.00 84.62 104 ASN A CA 1
ATOM 816 C C . ASN A 1 104 ? -12.913 8.518 13.511 1.00 84.62 104 ASN A C 1
ATOM 818 O O . ASN A 1 104 ? -12.849 7.782 14.497 1.00 84.62 104 ASN A O 1
ATOM 822 N N . ASP A 1 105 ? -13.501 8.152 12.371 1.00 86.00 105 ASP A N 1
ATOM 823 C CA . ASP A 1 105 ? -14.153 6.852 12.179 1.00 86.00 105 ASP A CA 1
ATOM 824 C C . ASP A 1 105 ? -13.137 5.715 12.263 1.00 86.00 105 ASP A C 1
ATOM 826 O O . ASP A 1 105 ? -13.385 4.704 12.916 1.00 86.00 105 ASP A O 1
ATOM 830 N N . PHE A 1 106 ? -11.949 5.913 11.687 1.00 87.88 106 PHE A N 1
ATOM 831 C CA . PHE A 1 106 ? -10.833 4.983 11.799 1.00 87.88 106 PHE A CA 1
ATOM 832 C C . PHE A 1 106 ? -10.466 4.726 13.263 1.00 87.88 106 PHE A C 1
ATOM 834 O O . PHE A 1 106 ? -10.378 3.576 13.679 1.00 87.88 106 PHE A O 1
ATOM 841 N N . ASN A 1 107 ? -10.301 5.777 14.072 1.00 86.69 107 ASN A N 1
ATOM 842 C CA . ASN A 1 107 ? -9.969 5.636 15.491 1.00 86.69 107 ASN A CA 1
ATOM 843 C C . ASN A 1 107 ? -11.078 4.951 16.301 1.00 86.69 107 ASN A C 1
ATOM 845 O O . ASN A 1 107 ? -10.780 4.278 17.288 1.00 86.69 107 ASN A O 1
ATOM 849 N N . LYS A 1 108 ? -12.347 5.117 15.909 1.00 85.88 108 LYS A N 1
ATOM 850 C CA . LYS A 1 108 ? -13.468 4.396 16.519 1.00 85.88 108 LYS A CA 1
ATOM 851 C C . LYS A 1 108 ? -13.416 2.912 16.156 1.00 85.88 108 LYS A C 1
ATOM 853 O O . LYS A 1 108 ? -13.422 2.067 17.045 1.00 85.88 108 LYS A O 1
ATOM 858 N N . LEU A 1 109 ? -13.266 2.601 14.871 1.00 85.31 109 LEU A N 1
ATOM 859 C CA . LEU A 1 109 ? -13.194 1.228 14.378 1.00 85.31 109 LEU A CA 1
ATOM 860 C C . LEU A 1 109 ? -11.955 0.486 14.890 1.00 85.31 109 LEU A C 1
ATOM 862 O O . LEU A 1 109 ? -12.043 -0.709 15.148 1.00 85.31 109 LEU A O 1
ATOM 866 N N . ALA A 1 110 ? -10.827 1.174 15.087 1.00 85.62 110 ALA A N 1
ATOM 867 C CA . ALA A 1 110 ? -9.594 0.580 15.610 1.00 85.62 110 ALA A CA 1
ATOM 868 C C . ALA A 1 110 ? -9.749 0.051 17.046 1.00 85.62 110 ALA A C 1
ATOM 870 O O . ALA A 1 110 ? -8.934 -0.746 17.499 1.00 85.62 110 ALA A O 1
ATOM 871 N N . LYS A 1 111 ? -10.793 0.491 17.763 1.00 83.69 111 LYS A N 1
ATOM 872 C CA . LYS A 1 111 ? -11.165 -0.016 19.090 1.00 83.69 111 LYS A CA 1
ATOM 873 C C . LYS A 1 111 ? -12.168 -1.162 19.049 1.00 83.69 111 LYS A C 1
ATOM 875 O O . LYS A 1 111 ? -12.372 -1.778 20.088 1.00 83.69 111 LYS A O 1
ATOM 880 N N . GLU A 1 112 ? -12.826 -1.394 17.912 1.00 83.06 112 GLU A N 1
ATOM 881 C CA . GLU A 1 112 ? -13.921 -2.365 17.748 1.00 83.06 112 GLU A CA 1
ATOM 882 C C . GLU A 1 112 ? -13.540 -3.571 16.875 1.00 83.06 112 GLU A C 1
ATOM 884 O O . GLU A 1 112 ? -14.051 -4.674 17.081 1.00 83.06 112 GLU A O 1
ATOM 889 N N . LYS A 1 113 ? -12.630 -3.391 15.908 1.00 84.44 113 LYS A N 1
ATOM 890 C CA . LYS A 1 113 ? -12.166 -4.439 14.993 1.00 84.44 113 LYS A CA 1
ATOM 891 C C . LYS A 1 113 ? -10.651 -4.416 14.817 1.00 84.44 113 LYS A C 1
ATOM 893 O O . LYS A 1 113 ? -9.998 -3.398 15.009 1.00 84.44 113 LYS A O 1
ATOM 898 N N . ASN A 1 114 ? -10.102 -5.550 14.382 1.00 87.25 114 ASN A N 1
ATOM 899 C CA . ASN A 1 114 ? -8.708 -5.613 13.951 1.00 87.25 114 ASN A CA 1
ATOM 900 C C . ASN A 1 114 ? -8.573 -4.884 12.612 1.00 87.25 114 ASN A C 1
ATOM 902 O O . ASN A 1 114 ? -9.249 -5.250 11.642 1.00 87.25 114 ASN A O 1
ATOM 906 N N . ILE A 1 115 ? -7.705 -3.877 12.561 1.00 89.56 115 ILE A N 1
ATOM 907 C CA . ILE A 1 115 ? -7.511 -3.040 11.377 1.00 89.56 115 ILE A CA 1
ATOM 908 C C . ILE A 1 115 ? -6.077 -3.141 10.900 1.00 89.56 115 ILE A C 1
ATOM 910 O O . ILE A 1 115 ? -5.134 -3.068 11.686 1.00 89.56 115 ILE A O 1
ATOM 914 N N . ILE A 1 116 ? -5.921 -3.258 9.588 1.00 90.69 116 ILE A N 1
ATOM 915 C CA . ILE A 1 116 ? -4.628 -3.184 8.922 1.00 90.69 116 ILE A CA 1
ATOM 916 C C . ILE A 1 116 ? -4.648 -1.963 8.018 1.00 90.69 116 ILE A C 1
ATOM 918 O O . ILE A 1 116 ? -5.510 -1.847 7.151 1.00 90.69 116 ILE A O 1
ATOM 922 N N . LEU A 1 117 ? -3.704 -1.054 8.226 1.00 90.75 117 LEU A N 1
ATOM 923 C CA . LEU A 1 117 ? -3.515 0.145 7.429 1.00 90.75 117 LEU A CA 1
ATOM 924 C C . LEU A 1 117 ? -2.295 -0.027 6.529 1.00 90.75 117 LEU A C 1
ATOM 926 O O . LEU A 1 117 ? -1.188 -0.264 7.014 1.00 90.75 117 LEU A O 1
ATOM 930 N N . VAL A 1 118 ? -2.486 0.166 5.226 1.00 90.69 118 VAL A N 1
ATOM 931 C CA . VAL A 1 118 ? -1.386 0.211 4.259 1.00 90.69 118 VAL A CA 1
ATOM 932 C C . VAL A 1 118 ? -1.402 1.524 3.500 1.00 90.69 118 VAL A C 1
ATOM 934 O O . VAL A 1 118 ? -2.294 1.783 2.690 1.00 90.69 118 VAL A O 1
ATOM 937 N N . VAL A 1 119 ? -0.402 2.361 3.757 1.00 90.62 119 VAL A N 1
ATOM 938 C CA . VAL A 1 119 ? -0.334 3.732 3.240 1.00 90.62 119 VAL A CA 1
ATOM 939 C C . VAL A 1 119 ? 1.093 4.110 2.860 1.00 90.62 119 VAL A C 1
ATOM 941 O O . VAL A 1 119 ? 2.064 3.507 3.313 1.00 90.62 119 VAL A O 1
ATOM 944 N N . LYS A 1 120 ? 1.244 5.155 2.042 1.00 88.62 120 LYS A N 1
ATOM 945 C CA . LYS A 1 120 ? 2.561 5.751 1.792 1.00 88.62 120 LYS A CA 1
ATOM 946 C C . LYS A 1 120 ? 3.069 6.470 3.043 1.00 88.62 120 LYS A C 1
ATOM 948 O O . LYS A 1 120 ? 2.308 7.184 3.701 1.00 88.62 120 LYS A O 1
ATOM 953 N N . LYS A 1 121 ? 4.373 6.385 3.301 1.00 89.25 121 LYS A N 1
ATOM 954 C CA . LYS A 1 121 ? 5.069 7.019 4.431 1.00 89.25 121 LYS A CA 1
ATOM 955 C C . LYS A 1 121 ? 4.751 8.507 4.562 1.00 89.25 121 LYS A C 1
ATOM 957 O O . LYS A 1 121 ? 4.393 8.965 5.642 1.00 89.25 121 LYS A O 1
ATOM 962 N N . ASN A 1 122 ? 4.770 9.247 3.453 1.00 86.56 122 ASN A N 1
ATOM 963 C CA . ASN A 1 122 ? 4.474 10.685 3.453 1.00 86.56 122 ASN A CA 1
ATOM 964 C C . ASN A 1 122 ? 3.056 11.012 3.947 1.00 86.56 122 ASN A C 1
ATOM 966 O O . ASN A 1 122 ? 2.863 12.028 4.609 1.00 86.56 122 ASN A O 1
ATOM 970 N N . LYS A 1 123 ? 2.059 10.170 3.639 1.00 86.44 123 LYS A N 1
ATOM 971 C CA . LYS A 1 123 ? 0.691 10.340 4.153 1.00 86.44 123 LYS A CA 1
ATOM 972 C C . LYS A 1 123 ? 0.584 9.857 5.598 1.00 86.44 123 LYS A C 1
ATOM 974 O O . LYS A 1 123 ? 0.003 10.559 6.418 1.00 86.44 123 LYS A O 1
ATOM 979 N N . TYR A 1 124 ? 1.209 8.728 5.931 1.00 88.00 124 TYR A N 1
ATOM 980 C CA . TYR A 1 124 ? 1.233 8.202 7.297 1.00 88.00 124 TYR A CA 1
ATOM 981 C C . TYR A 1 124 ? 1.781 9.217 8.303 1.00 88.00 124 TYR A C 1
ATOM 983 O O . TYR A 1 124 ? 1.144 9.476 9.317 1.00 88.00 124 TYR A O 1
ATOM 991 N N . LEU A 1 125 ? 2.907 9.869 7.993 1.00 87.81 125 LEU A N 1
ATOM 992 C CA . LEU A 1 125 ? 3.523 10.869 8.870 1.00 87.81 125 LEU A CA 1
ATOM 993 C C . LEU A 1 125 ? 2.597 12.060 9.163 1.00 87.81 125 LEU A C 1
ATOM 995 O O . LEU A 1 125 ? 2.605 12.568 10.280 1.00 87.81 125 LEU A O 1
ATOM 999 N N . LYS A 1 126 ? 1.748 12.466 8.207 1.00 87.00 126 LYS A N 1
ATOM 1000 C CA . LYS A 1 126 ? 0.743 13.525 8.423 1.00 87.00 126 LYS A CA 1
ATOM 1001 C C . LYS A 1 126 ? -0.345 13.098 9.408 1.00 87.00 126 LYS A C 1
ATOM 1003 O O . LYS A 1 126 ? -0.860 13.927 10.156 1.00 87.00 126 LYS A O 1
ATOM 1008 N N . TYR A 1 127 ? -0.710 11.819 9.393 1.00 83.88 127 TYR A N 1
ATOM 1009 C CA . TYR A 1 127 ? -1.774 11.272 10.234 1.00 83.88 127 TYR A CA 1
ATOM 1010 C C . TYR A 1 127 ? -1.265 10.703 11.557 1.00 83.88 127 TYR A C 1
ATOM 1012 O O . TYR A 1 127 ? -2.062 10.547 12.477 1.00 83.88 127 TYR A O 1
ATOM 1020 N N . LYS A 1 128 ? 0.042 10.461 11.697 1.00 85.12 128 LYS A N 1
ATOM 1021 C CA . LYS A 1 128 ? 0.663 9.837 12.874 1.00 85.12 128 LYS A CA 1
ATOM 1022 C C . LYS A 1 128 ? 0.278 10.509 14.195 1.00 85.12 128 LYS A C 1
ATOM 1024 O O . LYS A 1 128 ? 0.048 9.818 15.176 1.00 85.12 128 LYS A O 1
ATOM 1029 N N . ASN A 1 129 ? 0.129 11.835 14.203 1.00 85.75 129 ASN A N 1
ATOM 1030 C CA . ASN A 1 129 ? -0.255 12.594 15.402 1.00 85.75 129 ASN A CA 1
ATOM 1031 C C . ASN A 1 129 ? -1.752 12.498 15.750 1.00 85.75 129 ASN A C 1
ATOM 1033 O O . ASN A 1 129 ? -2.143 12.832 16.862 1.00 85.75 129 ASN A O 1
ATOM 1037 N N . LYS A 1 130 ? -2.598 12.094 14.795 1.00 85.62 130 LYS A N 1
ATOM 1038 C CA . LYS A 1 130 ? -4.059 11.982 14.952 1.00 85.62 130 LYS A CA 1
ATOM 1039 C C . LYS A 1 130 ? -4.532 10.532 15.088 1.00 85.62 130 LYS A C 1
ATOM 1041 O O . LYS A 1 130 ? -5.659 10.297 15.516 1.00 85.62 130 LYS A O 1
ATOM 1046 N N . LEU A 1 131 ? -3.704 9.574 14.680 1.00 83.69 131 LEU A N 1
ATOM 1047 C CA . LEU A 1 131 ? -3.992 8.148 14.755 1.00 83.69 131 LEU A CA 1
ATOM 1048 C C . LEU A 1 131 ? -3.670 7.602 16.148 1.00 83.69 131 LEU A C 1
ATOM 1050 O O . LEU A 1 131 ? -2.714 8.019 16.802 1.00 83.69 131 LEU A O 1
ATOM 1054 N N . SER A 1 132 ? -4.468 6.634 16.589 1.00 81.00 132 SER A N 1
ATOM 1055 C CA . SER A 1 132 ? -4.141 5.813 17.756 1.00 81.00 132 SER A CA 1
ATOM 1056 C C . SER A 1 132 ? -2.855 5.004 17.524 1.00 81.00 132 SER A C 1
ATOM 1058 O O . SER A 1 132 ? -2.526 4.662 16.388 1.00 81.00 132 SER A O 1
ATOM 1060 N N . LYS A 1 133 ? -2.113 4.689 18.594 1.00 83.50 133 LYS A N 1
ATOM 1061 C CA . LYS A 1 133 ? -0.847 3.944 18.486 1.00 83.50 133 LYS A CA 1
ATOM 1062 C C . LYS A 1 133 ? -1.091 2.537 17.906 1.00 83.50 133 LYS A C 1
ATOM 1064 O O . LYS A 1 133 ? -1.932 1.828 18.460 1.00 83.50 133 LYS A O 1
ATOM 1069 N N . PRO A 1 134 ? -0.386 2.132 16.833 1.00 86.50 134 PRO A N 1
ATOM 1070 C CA . PRO A 1 134 ? -0.494 0.784 16.284 1.00 86.50 134 PRO A CA 1
ATOM 1071 C C . PRO A 1 134 ? 0.171 -0.249 17.201 1.00 86.50 134 PRO A C 1
ATOM 1073 O O . PRO A 1 134 ? 1.111 0.066 17.931 1.00 86.50 134 PRO A O 1
ATOM 1076 N N . SER A 1 135 ? -0.301 -1.494 17.128 1.00 83.62 135 SER A N 1
ATOM 1077 C CA . SER A 1 135 ? 0.310 -2.644 17.810 1.00 83.62 135 SER A CA 1
ATOM 1078 C C . SER A 1 135 ? 1.555 -3.143 17.077 1.00 83.62 135 SER A C 1
ATOM 1080 O O . SER A 1 135 ? 2.497 -3.632 17.694 1.00 83.62 135 SER A O 1
ATOM 1082 N N . PHE A 1 136 ? 1.562 -3.023 15.750 1.00 85.56 136 PHE A N 1
ATOM 1083 C CA . PHE A 1 136 ? 2.700 -3.358 14.903 1.00 85.56 136 PHE A CA 1
ATOM 1084 C C . PHE A 1 136 ? 2.828 -2.307 13.801 1.00 85.56 136 PHE A C 1
ATOM 1086 O O . PHE A 1 136 ? 1.835 -1.944 13.176 1.00 85.56 136 PHE A O 1
ATOM 1093 N N . GLU A 1 137 ? 4.043 -1.822 13.570 1.00 88.12 137 GLU A N 1
ATOM 1094 C CA . GLU A 1 137 ? 4.377 -0.863 12.517 1.00 88.12 137 GLU A CA 1
ATOM 1095 C C . GLU A 1 137 ? 5.632 -1.374 11.810 1.00 88.12 137 GLU A C 1
ATOM 1097 O O . GLU A 1 137 ? 6.652 -1.610 12.455 1.00 88.12 137 GLU A O 1
ATOM 1102 N N . ASP A 1 138 ? 5.543 -1.554 10.495 1.00 88.00 138 ASP A N 1
ATOM 1103 C CA . ASP A 1 138 ? 6.678 -1.844 9.629 1.00 88.00 138 ASP A CA 1
ATOM 1104 C C . ASP A 1 138 ? 6.750 -0.802 8.513 1.00 88.00 138 ASP A C 1
ATOM 1106 O O . ASP A 1 138 ? 5.746 -0.457 7.880 1.00 88.00 138 ASP A O 1
ATOM 1110 N N . ILE A 1 139 ? 7.948 -0.272 8.294 1.00 86.62 139 ILE A N 1
ATOM 1111 C CA . ILE A 1 139 ? 8.214 0.781 7.320 1.00 86.62 139 ILE A CA 1
ATOM 1112 C C . ILE A 1 139 ? 9.267 0.252 6.361 1.00 86.62 139 ILE A C 1
ATOM 1114 O O . ILE A 1 139 ? 10.438 0.140 6.721 1.00 86.62 139 ILE A O 1
ATOM 1118 N N . ASN A 1 140 ? 8.867 0.016 5.114 1.00 81.00 140 ASN A N 1
ATOM 1119 C CA . ASN A 1 140 ? 9.783 -0.398 4.063 1.00 81.00 140 ASN A CA 1
ATOM 1120 C C . ASN A 1 140 ? 9.749 0.608 2.905 1.00 81.00 140 ASN A C 1
ATOM 1122 O O . ASN A 1 140 ? 8.737 0.777 2.217 1.00 81.00 140 ASN A O 1
ATOM 1126 N N . GLY A 1 141 ? 10.862 1.322 2.726 1.00 81.25 141 GLY A N 1
ATOM 1127 C CA . GLY A 1 141 ? 11.000 2.382 1.731 1.00 81.25 141 GLY A CA 1
ATOM 1128 C C . GLY A 1 141 ? 9.956 3.491 1.900 1.00 81.25 141 GLY A C 1
ATOM 1129 O O . GLY A 1 141 ? 9.951 4.223 2.894 1.00 81.25 141 GLY A O 1
ATOM 1130 N N . ASP A 1 142 ? 9.076 3.611 0.904 1.00 85.31 142 ASP A N 1
ATOM 1131 C CA . ASP A 1 142 ? 8.021 4.627 0.838 1.00 85.31 142 ASP A CA 1
ATOM 1132 C C . ASP A 1 142 ? 6.662 4.129 1.369 1.00 85.31 142 ASP A C 1
ATOM 1134 O O . ASP A 1 142 ? 5.684 4.885 1.345 1.00 85.31 142 ASP A O 1
ATOM 1138 N N . PHE A 1 143 ? 6.576 2.890 1.862 1.00 87.81 143 PHE A N 1
ATOM 1139 C CA . PHE A 1 143 ? 5.336 2.264 2.328 1.00 87.81 143 PHE A CA 1
ATOM 1140 C C . PHE A 1 143 ? 5.378 1.962 3.823 1.00 87.81 143 PHE A C 1
ATOM 1142 O O . PHE A 1 143 ? 6.424 1.664 4.396 1.00 87.81 143 PHE A O 1
ATOM 1149 N N . VAL A 1 144 ? 4.211 2.058 4.452 1.00 89.38 144 VAL A N 1
ATOM 1150 C CA . VAL A 1 144 ? 4.000 1.751 5.864 1.00 89.38 144 VAL A CA 1
ATOM 1151 C C . VAL A 1 144 ? 2.884 0.727 5.965 1.00 89.38 144 VAL A C 1
ATOM 1153 O O . VAL A 1 144 ? 1.798 0.927 5.412 1.00 89.38 144 VAL A O 1
ATOM 1156 N N . PHE A 1 145 ? 3.167 -0.350 6.685 1.00 89.75 145 PHE A N 1
ATOM 1157 C CA . PHE A 1 145 ? 2.208 -1.349 7.118 1.00 89.75 145 PHE A CA 1
ATOM 1158 C C . PHE A 1 145 ? 2.016 -1.187 8.622 1.00 89.75 145 PHE A C 1
ATOM 1160 O O . PHE A 1 145 ? 2.953 -1.371 9.395 1.00 89.75 145 PHE A O 1
ATOM 1167 N N . ALA A 1 146 ? 0.810 -0.832 9.044 1.00 90.19 146 ALA A N 1
ATOM 1168 C CA . ALA A 1 146 ? 0.486 -0.687 10.453 1.00 90.19 146 ALA A CA 1
ATOM 1169 C C . ALA A 1 146 ? -0.730 -1.544 10.803 1.00 90.19 146 ALA A C 1
ATOM 1171 O O . ALA A 1 146 ? -1.704 -1.599 10.055 1.00 90.19 146 ALA A O 1
ATOM 1172 N N . GLN A 1 147 ? -0.674 -2.226 11.938 1.00 89.12 147 GLN A N 1
ATOM 1173 C CA . GLN A 1 147 ? -1.723 -3.117 12.412 1.00 89.12 147 GLN A CA 1
ATOM 1174 C C . GLN A 1 147 ? -2.189 -2.674 13.795 1.00 89.12 147 GLN A C 1
ATOM 1176 O O . GLN A 1 147 ? -1.387 -2.426 14.698 1.00 89.12 147 GLN A O 1
ATOM 1181 N N . TRP A 1 148 ? -3.506 -2.629 13.956 1.00 88.56 148 TRP A N 1
ATOM 1182 C CA . TRP A 1 148 ? -4.191 -2.442 15.222 1.00 88.56 148 TRP A CA 1
ATOM 1183 C C . TRP A 1 148 ? -4.859 -3.751 15.584 1.00 88.56 148 TRP A C 1
ATOM 1185 O O . TRP A 1 148 ? -5.738 -4.244 14.872 1.00 88.56 148 TRP A O 1
ATOM 1195 N N . GLU A 1 149 ? -4.402 -4.315 16.691 1.00 82.12 149 GLU A N 1
ATOM 1196 C CA . GLU A 1 149 ? -5.078 -5.429 17.320 1.00 82.12 149 GLU A CA 1
ATOM 1197 C C . GLU A 1 149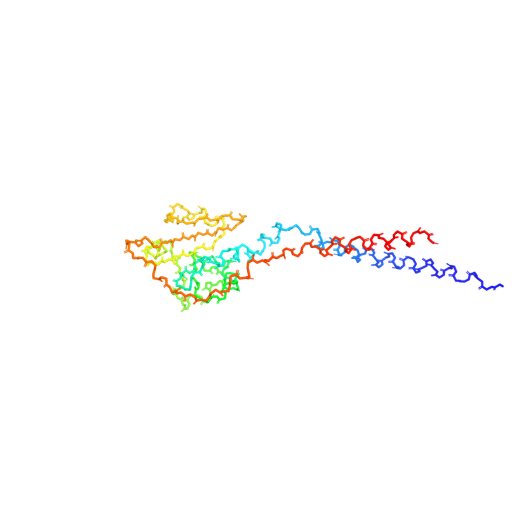 ? -6.084 -4.893 18.323 1.00 82.12 149 GLU A C 1
ATOM 1199 O O . GLU A 1 149 ? -5.838 -3.933 19.058 1.00 82.12 149 GLU A O 1
ATOM 1204 N N . MET A 1 150 ? -7.231 -5.548 18.348 1.00 74.62 150 MET A N 1
ATOM 1205 C CA . MET A 1 150 ? -8.227 -5.340 19.372 1.00 74.62 150 MET A CA 1
ATOM 1206 C C . MET A 1 150 ? -7.647 -5.705 20.723 1.00 74.62 150 MET A C 1
ATOM 1208 O O . MET A 1 150 ? -7.255 -6.853 20.936 1.00 74.62 150 MET A O 1
ATOM 1212 N N . ASN A 1 151 ? -7.659 -4.754 21.657 1.00 54.09 151 ASN A N 1
ATOM 1213 C CA . ASN A 1 151 ? -7.339 -5.040 23.045 1.00 54.09 151 ASN A CA 1
ATOM 1214 C C . ASN A 1 151 ? -8.492 -5.859 23.643 1.00 54.09 151 ASN A C 1
ATOM 1216 O O . ASN A 1 151 ? -9.425 -5.328 24.246 1.00 54.09 151 ASN A O 1
ATOM 1220 N N . LYS A 1 152 ? -8.485 -7.169 23.385 1.00 45.84 152 LYS A N 1
ATOM 1221 C CA . LYS A 1 152 ? -9.393 -8.105 24.030 1.00 45.84 152 LYS A CA 1
ATOM 1222 C C . LYS A 1 152 ? -8.970 -8.188 25.487 1.00 45.84 152 LYS A C 1
ATOM 1224 O O . LYS A 1 152 ? -7.927 -8.756 25.801 1.00 45.84 152 LYS A O 1
ATOM 1229 N N . ILE A 1 153 ? -9.819 -7.703 26.387 1.00 46.91 153 ILE A N 1
ATOM 1230 C CA . ILE A 1 153 ? -9.863 -8.282 27.727 1.00 46.91 153 ILE A CA 1
ATOM 1231 C C . ILE A 1 153 ? -10.130 -9.778 27.509 1.00 46.91 153 ILE A C 1
ATOM 1233 O O . ILE A 1 153 ? -11.187 -10.162 27.015 1.00 46.91 153 ILE A O 1
ATOM 1237 N N . SER A 1 154 ? -9.082 -10.569 27.738 1.00 45.41 154 SER A N 1
ATOM 1238 C CA . SER A 1 154 ? -8.995 -12.029 27.775 1.00 45.41 154 SER A CA 1
ATOM 1239 C C . SER A 1 154 ? -10.179 -12.803 27.177 1.00 45.41 154 SER A C 1
ATOM 1241 O O . SER A 1 154 ? -11.152 -13.128 27.851 1.00 45.41 154 SER A O 1
ATOM 1243 N N . SER A 1 155 ? -10.048 -13.218 25.921 1.00 39.75 155 SER A N 1
ATOM 1244 C CA . SER A 1 155 ? -10.633 -14.489 25.490 1.00 39.75 155 SER A CA 1
ATOM 1245 C C . SER A 1 155 ? -9.628 -15.194 24.591 1.00 39.75 155 SER A C 1
ATOM 1247 O O . SER A 1 155 ? -9.280 -14.714 23.510 1.00 39.75 155 SER A O 1
ATOM 1249 N N . LYS A 1 156 ? -9.103 -16.304 25.124 1.00 35.25 156 LYS A N 1
ATOM 1250 C CA . LYS A 1 156 ? -8.153 -17.222 24.490 1.00 35.25 156 LYS A CA 1
ATOM 1251 C C . LYS A 1 156 ? -8.499 -17.443 23.010 1.00 35.25 156 LYS A C 1
ATOM 1253 O O . LYS A 1 156 ? -9.669 -17.682 22.706 1.00 35.25 156 LYS A O 1
ATOM 1258 N N . PRO A 1 157 ? -7.513 -17.430 22.096 1.00 39.31 157 PRO A N 1
ATOM 1259 C CA . PRO A 1 157 ? -7.746 -17.881 20.735 1.00 39.31 157 PRO A CA 1
ATOM 1260 C C . PRO A 1 157 ? -8.148 -19.359 20.778 1.00 39.31 157 PRO A C 1
ATOM 1262 O O . PRO A 1 157 ? -7.394 -20.214 21.242 1.00 39.31 157 PRO A O 1
ATOM 1265 N N . HIS A 1 158 ? -9.367 -19.645 20.328 1.00 37.22 158 HIS A N 1
ATOM 1266 C CA . HIS A 1 158 ? -9.820 -20.999 20.065 1.00 37.22 158 HIS A CA 1
ATOM 1267 C C . HIS A 1 158 ? -9.011 -21.520 18.874 1.00 37.22 158 HIS A C 1
ATOM 1269 O O . HIS A 1 158 ? -9.266 -21.157 17.726 1.00 37.22 158 HIS A O 1
ATOM 1275 N N . CYS A 1 159 ? -7.992 -22.329 19.158 1.00 31.08 159 CYS A N 1
ATOM 1276 C CA . CYS A 1 159 ? -7.261 -23.074 18.146 1.00 31.08 159 CYS A CA 1
ATOM 1277 C C . CYS A 1 159 ? -8.248 -23.960 17.379 1.00 31.08 159 CYS A C 1
ATOM 1279 O O . CYS A 1 159 ? -8.780 -24.919 17.935 1.00 31.08 159 CYS A O 1
ATOM 1281 N N . LEU A 1 160 ? -8.482 -23.657 16.104 1.00 35.62 160 LEU A N 1
ATOM 1282 C CA . LEU A 1 160 ? -8.921 -24.677 15.159 1.00 35.62 160 LEU A CA 1
ATOM 1283 C C . LEU A 1 160 ? -7.676 -25.467 14.720 1.00 35.62 160 LEU A C 1
ATOM 1285 O O . LEU A 1 160 ? -6.696 -24.855 14.284 1.00 35.62 160 LEU A O 1
ATOM 1289 N N . PRO A 1 161 ? -7.669 -26.800 14.879 1.00 37.69 161 PRO A N 1
ATOM 1290 C CA . PRO A 1 161 ? -6.563 -27.639 14.452 1.00 37.69 161 PRO A CA 1
ATOM 1291 C C . PRO A 1 161 ? -6.664 -27.926 12.949 1.00 37.69 161 PRO A C 1
ATOM 1293 O O . PRO A 1 161 ? -7.748 -28.214 12.460 1.00 37.69 161 PRO A O 1
ATOM 1296 N N . ASN A 1 162 ? -5.504 -27.949 12.280 1.00 33.41 162 ASN A N 1
ATOM 1297 C CA . ASN A 1 162 ? -5.251 -28.504 10.940 1.00 33.41 162 ASN A CA 1
ATOM 1298 C C . ASN A 1 162 ? -6.034 -27.857 9.781 1.00 33.41 162 ASN A C 1
ATOM 1300 O O . ASN A 1 162 ? -7.250 -27.831 9.754 1.00 33.41 162 ASN A O 1
ATOM 1304 N N . ILE A 1 163 ? -5.380 -27.337 8.742 1.00 36.09 163 ILE A N 1
ATOM 1305 C CA . ILE A 1 163 ? -4.518 -28.116 7.849 1.00 36.09 163 ILE A CA 1
ATOM 1306 C C . ILE A 1 163 ? -3.167 -27.418 7.667 1.00 36.09 163 ILE A C 1
ATOM 1308 O O . ILE A 1 163 ? -3.047 -26.336 7.096 1.00 36.09 163 ILE A O 1
ATOM 1312 N N . LEU A 1 164 ? -2.129 -28.098 8.144 1.00 42.25 164 LEU A N 1
ATOM 1313 C CA . LEU A 1 164 ? -0.749 -27.893 7.738 1.00 42.25 164 LEU A CA 1
ATOM 1314 C C . LEU A 1 164 ? -0.617 -28.068 6.218 1.00 42.25 164 LEU A C 1
ATOM 1316 O O . LEU A 1 164 ? -0.606 -29.190 5.724 1.00 42.25 164 LEU A O 1
ATOM 1320 N N . ASN A 1 165 ? -0.388 -26.979 5.489 1.00 33.97 165 ASN A N 1
ATOM 1321 C CA . ASN A 1 165 ? 0.582 -27.028 4.400 1.00 33.97 165 ASN A CA 1
ATOM 1322 C C . ASN A 1 165 ? 1.633 -25.947 4.645 1.00 33.97 165 ASN A C 1
ATOM 1324 O O . ASN A 1 165 ? 1.539 -24.807 4.200 1.00 33.97 165 ASN A O 1
ATOM 1328 N N . ARG A 1 166 ? 2.615 -26.327 5.463 1.00 37.12 166 ARG A N 1
ATOM 1329 C CA . ARG A 1 166 ? 3.697 -25.486 5.978 1.00 37.12 166 ARG A CA 1
ATOM 1330 C C . ARG A 1 166 ? 4.877 -25.389 4.988 1.00 37.12 166 ARG A C 1
ATOM 1332 O O . ARG A 1 166 ? 5.980 -25.059 5.405 1.00 37.12 166 ARG A O 1
ATOM 1339 N N . ASN A 1 167 ? 4.656 -25.653 3.692 1.00 35.22 167 ASN A N 1
ATOM 1340 C CA . ASN A 1 167 ? 5.729 -25.891 2.714 1.00 35.22 167 ASN A CA 1
ATOM 1341 C C . ASN A 1 167 ? 5.787 -24.914 1.525 1.00 35.22 167 ASN A C 1
ATOM 1343 O O . ASN A 1 167 ? 6.420 -25.226 0.521 1.00 35.22 167 ASN A O 1
ATOM 1347 N N . THR A 1 168 ? 5.208 -23.715 1.607 1.00 41.94 168 THR A N 1
ATOM 1348 C CA . THR A 1 168 ? 5.403 -22.692 0.553 1.00 41.94 168 THR A CA 1
ATOM 1349 C C . THR A 1 168 ? 5.958 -21.374 1.085 1.00 41.94 168 THR A C 1
ATOM 1351 O O . THR A 1 168 ? 5.660 -20.309 0.558 1.00 41.94 168 THR A O 1
ATOM 1354 N N . CYS A 1 169 ? 6.818 -21.445 2.102 1.00 33.84 169 CYS A N 1
ATOM 1355 C CA . CYS A 1 169 ? 7.729 -20.358 2.475 1.00 33.84 169 CYS A CA 1
ATOM 1356 C C . CYS A 1 169 ? 9.171 -20.716 2.092 1.00 33.84 169 CYS A C 1
ATOM 1358 O O . CYS A 1 169 ? 10.092 -20.582 2.889 1.00 33.84 169 CYS A O 1
ATOM 1360 N N . ASN A 1 170 ? 9.366 -21.205 0.869 1.00 31.98 170 ASN A N 1
ATOM 1361 C CA . ASN A 1 170 ? 10.686 -21.324 0.266 1.00 31.98 170 ASN A CA 1
ATOM 1362 C C . ASN A 1 170 ? 10.627 -20.695 -1.125 1.00 31.98 170 ASN A C 1
ATOM 1364 O O . ASN A 1 170 ? 10.584 -21.382 -2.143 1.00 31.98 170 ASN A O 1
ATOM 1368 N N . PHE A 1 171 ? 10.529 -19.364 -1.170 1.00 40.19 171 PHE A N 1
ATOM 1369 C CA . PHE A 1 171 ? 10.691 -18.653 -2.430 1.00 40.19 171 PHE A CA 1
ATOM 1370 C C . PHE A 1 171 ? 12.184 -18.445 -2.652 1.00 40.19 171 PHE A C 1
ATOM 1372 O O . PHE A 1 171 ? 12.784 -17.455 -2.230 1.00 40.19 171 PHE A O 1
ATOM 1379 N N . LYS A 1 172 ? 12.783 -19.464 -3.270 1.00 34.41 172 LYS A N 1
ATOM 1380 C CA . LYS A 1 172 ? 14.130 -19.431 -3.816 1.00 34.41 172 LYS A CA 1
ATOM 1381 C C . LYS A 1 172 ? 14.211 -18.233 -4.755 1.00 34.41 172 LYS A C 1
ATOM 1383 O O . LYS A 1 172 ? 13.607 -18.219 -5.819 1.00 34.41 172 LYS A O 1
ATOM 1388 N N . SER A 1 173 ? 14.938 -17.216 -4.306 1.00 38.75 173 SER A N 1
ATOM 1389 C CA . SER A 1 173 ? 15.394 -16.100 -5.119 1.00 38.75 173 SER A CA 1
ATOM 1390 C C . SER A 1 173 ? 15.971 -16.646 -6.426 1.00 38.75 173 SER A C 1
ATOM 1392 O O . SER A 1 173 ? 17.037 -17.263 -6.438 1.00 38.75 173 SER A O 1
ATOM 1394 N N . GLU A 1 174 ? 15.255 -16.400 -7.517 1.00 38.69 174 GLU A N 1
ATOM 1395 C CA . GLU A 1 174 ? 15.616 -16.638 -8.913 1.00 38.69 174 GLU A CA 1
ATOM 1396 C C . GLU A 1 174 ? 16.773 -15.701 -9.324 1.00 38.69 174 GLU A C 1
ATOM 1398 O O . GLU A 1 174 ? 16.658 -14.861 -10.205 1.00 38.69 174 GLU A O 1
ATOM 1403 N N . LYS A 1 175 ? 17.903 -15.791 -8.609 1.00 38.06 175 LYS A N 1
ATOM 1404 C CA . LYS A 1 175 ? 19.143 -15.030 -8.848 1.00 38.06 175 LYS A CA 1
ATOM 1405 C C . LYS A 1 175 ? 20.255 -15.883 -9.472 1.00 38.06 175 LYS A C 1
ATOM 1407 O O . LYS A 1 175 ? 21.359 -15.390 -9.651 1.00 38.06 175 LYS A O 1
ATOM 1412 N N . GLN A 1 176 ? 19.995 -17.145 -9.829 1.00 40.53 176 GLN A N 1
ATOM 1413 C CA . GLN A 1 176 ? 21.039 -18.068 -10.309 1.00 40.53 176 GLN A CA 1
ATOM 1414 C C . GLN A 1 176 ? 21.098 -18.294 -11.831 1.00 40.53 176 GLN A C 1
ATOM 1416 O O . GLN A 1 176 ? 22.030 -18.947 -12.288 1.00 40.53 176 GLN A O 1
ATOM 1421 N N . SER A 1 177 ? 20.181 -17.740 -12.637 1.00 39.28 177 SER A N 1
ATOM 1422 C CA . SER A 1 177 ? 20.189 -17.985 -14.095 1.00 39.28 177 SER A CA 1
ATOM 1423 C C . SER A 1 177 ? 20.921 -16.919 -14.923 1.00 39.28 177 SER A C 1
ATOM 1425 O O . SER A 1 177 ? 21.351 -17.208 -16.038 1.00 39.28 177 SER A O 1
ATOM 1427 N N . ALA A 1 178 ? 21.102 -15.700 -14.401 1.00 43.66 178 ALA A N 1
ATOM 1428 C CA . ALA A 1 178 ? 21.723 -14.606 -15.156 1.00 43.66 178 ALA A CA 1
ATOM 1429 C C . ALA A 1 178 ? 23.265 -14.683 -15.188 1.00 43.66 178 ALA A C 1
ATOM 1431 O O . ALA A 1 178 ? 23.875 -14.369 -16.205 1.00 43.66 178 ALA A O 1
ATOM 1432 N N . GLU A 1 179 ? 23.895 -15.187 -14.122 1.00 45.81 179 GLU A N 1
ATOM 1433 C CA . GLU A 1 179 ? 25.356 -15.381 -14.048 1.00 45.81 179 GLU A CA 1
ATOM 1434 C C . GLU A 1 179 ? 25.860 -16.482 -15.003 1.00 45.81 179 GLU A C 1
ATOM 1436 O O . GLU A 1 179 ? 26.968 -16.401 -15.534 1.00 45.81 179 GLU A O 1
ATOM 1441 N N . SER A 1 180 ? 25.038 -17.504 -15.274 1.00 45.72 180 SER A N 1
ATOM 1442 C CA . SER A 1 180 ? 25.409 -18.611 -16.169 1.00 45.72 180 SER A CA 1
ATOM 1443 C C . SER A 1 180 ? 25.369 -18.203 -17.647 1.00 45.72 180 SER A C 1
ATOM 1445 O O . SER A 1 180 ? 26.269 -18.555 -18.411 1.00 45.72 180 SER A O 1
ATOM 1447 N N . LEU A 1 181 ? 24.391 -17.376 -18.036 1.00 52.56 181 LEU A N 1
ATOM 1448 C CA . LEU A 1 181 ? 24.286 -16.842 -19.398 1.00 52.56 181 LEU A CA 1
ATOM 1449 C C . LEU A 1 181 ? 25.361 -15.791 -19.701 1.00 52.56 181 LEU A C 1
ATOM 1451 O O . LEU A 1 181 ? 25.867 -15.754 -20.822 1.00 52.56 181 LEU A O 1
ATOM 1455 N N . PHE A 1 182 ? 25.777 -14.996 -18.708 1.00 52.94 182 PHE A N 1
ATOM 1456 C CA . PHE A 1 182 ? 26.860 -14.023 -18.887 1.00 52.94 182 PHE A CA 1
ATOM 1457 C C . PHE A 1 182 ? 28.212 -14.706 -19.141 1.00 52.94 182 PHE A C 1
ATOM 1459 O O . PHE A 1 182 ? 28.974 -14.265 -19.999 1.00 52.94 182 PHE A O 1
ATOM 1466 N N . ARG A 1 183 ? 28.481 -15.840 -18.476 1.00 55.12 183 ARG A N 1
ATOM 1467 C CA . ARG A 1 183 ? 29.675 -16.659 -18.747 1.00 55.12 183 ARG A CA 1
ATOM 1468 C C . ARG A 1 183 ? 29.637 -17.303 -20.133 1.00 55.12 183 ARG A C 1
ATOM 1470 O O . ARG A 1 183 ? 30.664 -17.312 -20.803 1.00 55.12 183 ARG A O 1
ATOM 1477 N N . PHE A 1 184 ? 28.475 -17.776 -20.588 1.00 54.53 184 PHE A N 1
ATOM 1478 C CA . PHE A 1 184 ? 28.331 -18.376 -21.920 1.00 54.53 184 PHE A CA 1
ATOM 1479 C C . PHE A 1 184 ? 28.523 -17.356 -23.053 1.00 54.53 184 PHE A C 1
ATOM 1481 O O . PHE A 1 184 ? 29.264 -17.631 -23.994 1.00 54.53 184 PHE A O 1
ATOM 1488 N N . LEU A 1 185 ? 27.941 -16.157 -22.930 1.00 55.94 185 LEU A N 1
ATOM 1489 C CA . LEU A 1 185 ? 28.084 -15.086 -23.925 1.00 55.94 185 LEU A CA 1
ATOM 1490 C C . LEU A 1 185 ? 29.519 -14.545 -24.013 1.00 55.94 185 LEU A C 1
ATOM 1492 O O . LEU A 1 185 ? 30.022 -14.323 -25.119 1.00 55.94 185 LEU A O 1
ATOM 1496 N N . PHE A 1 186 ? 30.210 -14.396 -22.876 1.00 58.06 186 PHE A N 1
ATOM 1497 C CA . PHE A 1 186 ? 31.608 -13.950 -22.857 1.00 58.06 186 PHE A CA 1
ATOM 1498 C C . PHE A 1 186 ? 32.552 -14.989 -23.487 1.00 58.06 186 PHE A C 1
ATOM 1500 O O . PHE A 1 186 ? 33.481 -14.624 -24.205 1.00 58.06 186 PHE A O 1
ATOM 1507 N N . MET A 1 187 ? 32.278 -16.285 -23.295 1.00 60.75 187 MET A N 1
ATOM 1508 C CA . MET A 1 187 ? 33.071 -17.364 -23.896 1.00 60.75 187 MET A CA 1
ATOM 1509 C C . MET A 1 187 ? 32.872 -17.453 -25.416 1.00 60.75 187 MET A C 1
ATOM 1511 O O . MET A 1 187 ? 33.845 -17.613 -26.150 1.00 60.75 187 MET A O 1
ATOM 1515 N N . THR A 1 188 ? 31.644 -17.266 -25.914 1.00 57.38 188 THR A N 1
ATOM 1516 C CA . THR A 1 188 ? 31.373 -17.270 -27.363 1.00 57.38 188 THR A CA 1
ATOM 1517 C C . THR A 1 188 ? 31.951 -16.058 -28.094 1.00 57.38 188 THR A C 1
ATOM 1519 O O . THR A 1 188 ? 32.413 -16.198 -29.223 1.00 57.38 188 THR A O 1
ATOM 1522 N N . MET A 1 189 ? 31.994 -14.879 -27.462 1.00 57.78 189 MET A N 1
ATOM 1523 C CA . MET A 1 189 ? 32.625 -13.695 -28.064 1.00 57.78 189 MET A CA 1
ATOM 1524 C C . MET A 1 189 ? 34.157 -13.800 -28.095 1.00 57.78 189 MET A C 1
ATOM 1526 O O . MET A 1 189 ? 34.764 -13.368 -29.071 1.00 57.78 189 MET A O 1
ATOM 1530 N N . ALA A 1 190 ? 34.785 -14.414 -27.084 1.00 58.69 190 ALA A N 1
ATOM 1531 C CA . ALA A 1 190 ? 36.233 -14.643 -27.076 1.00 58.69 190 ALA A CA 1
ATOM 1532 C C . ALA A 1 190 ? 36.675 -15.630 -28.172 1.00 58.69 190 ALA A C 1
ATOM 1534 O O . ALA A 1 190 ? 37.701 -15.420 -28.815 1.00 58.69 190 ALA A O 1
ATOM 1535 N N . MET A 1 191 ? 35.865 -16.659 -28.442 1.00 55.94 191 MET A N 1
ATOM 1536 C CA . MET A 1 191 ? 36.133 -17.636 -29.504 1.00 55.94 191 MET A CA 1
ATOM 1537 C C . MET A 1 191 ? 36.005 -17.039 -30.915 1.00 55.94 191 MET A C 1
ATOM 1539 O O . MET A 1 191 ? 36.708 -17.462 -31.826 1.00 55.94 191 MET A O 1
ATOM 1543 N N . TYR A 1 192 ? 35.146 -16.031 -31.095 1.00 50.75 192 TYR A N 1
ATOM 1544 C CA . TYR A 1 192 ? 34.946 -15.364 -32.387 1.00 50.75 192 TYR A 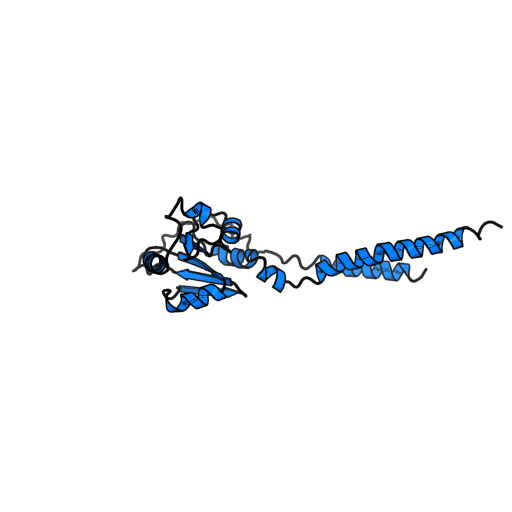CA 1
ATOM 1545 C C . TYR A 1 192 ? 36.027 -14.313 -32.711 1.00 50.75 192 TYR A C 1
ATOM 1547 O O . TYR A 1 192 ? 36.073 -13.817 -33.832 1.00 50.75 192 TYR A O 1
ATOM 1555 N N . LEU A 1 193 ? 36.895 -13.959 -31.752 1.00 48.72 193 LEU A N 1
ATOM 1556 C CA . LEU A 1 193 ? 37.965 -12.966 -31.936 1.00 48.72 193 LEU A CA 1
ATOM 1557 C C . LEU A 1 193 ? 39.351 -13.568 -32.236 1.00 48.72 193 LEU A C 1
ATOM 1559 O O . LEU A 1 193 ? 40.299 -12.814 -32.442 1.00 48.72 193 LEU A O 1
ATOM 1563 N N . GLN A 1 194 ? 39.489 -14.897 -32.251 1.00 50.03 194 GLN A N 1
ATOM 1564 C CA . GLN A 1 194 ? 40.755 -15.593 -32.537 1.00 50.03 194 GLN A CA 1
ATOM 1565 C C . GLN A 1 194 ? 40.830 -16.203 -33.949 1.00 50.03 194 GLN A C 1
ATOM 1567 O O . GLN A 1 194 ? 41.791 -16.911 -34.247 1.00 50.03 194 GLN A O 1
ATOM 1572 N N . HIS A 1 195 ? 39.861 -15.910 -34.821 1.00 45.53 195 HIS A N 1
ATOM 1573 C CA . HIS A 1 195 ? 39.804 -16.376 -36.211 1.00 45.53 195 HIS A CA 1
ATOM 1574 C C . HIS A 1 195 ? 39.588 -15.215 -37.186 1.00 45.53 195 HIS A C 1
ATOM 1576 O O . HIS A 1 195 ? 40.111 -15.315 -38.319 1.00 45.53 195 HIS A O 1
#

pLDDT: mean 71.11, std 18.35, range [31.08, 91.56]

Foldseek 3Di:
DPDPVVVVVVVVVVVVCCVVVVVVVVVVVVVVPDDVVVVCVVQVLVVLLVCLVVDDPFEAEEEACVCVVNNCVNNVDPRYAYEPDCDVVVVVCVVPVPRYDYLVNVQVVLQVGKYKYKYFPVVCVVCVVSHDDFPDWDDDDGMIITIRDHPDPDDDPPDDDDDDPVPPPDPPPPPPPPVVVVVVVVVVVVVVVVD